Protein AF-A0A6L4AQK9-F1 (afdb_monomer)

Structure (mmCIF, N/CA/C/O backbone):
data_AF-A0A6L4AQK9-F1
#
_entry.id   AF-A0A6L4AQK9-F1
#
loop_
_atom_site.group_PDB
_atom_site.id
_atom_site.type_symbol
_atom_site.label_atom_id
_atom_site.label_alt_id
_atom_site.label_comp_id
_atom_site.label_asym_id
_atom_site.label_entity_id
_atom_site.label_seq_id
_atom_site.pdbx_PDB_ins_code
_atom_site.Cartn_x
_atom_site.Cartn_y
_atom_site.Cartn_z
_atom_site.occupancy
_atom_site.B_iso_or_equiv
_atom_site.auth_seq_id
_atom_site.auth_comp_id
_atom_site.auth_asym_id
_atom_site.auth_atom_id
_atom_site.pdbx_PDB_model_num
ATOM 1 N N . MET A 1 1 ? 4.213 -1.103 -8.763 1.00 97.88 1 MET A N 1
ATOM 2 C CA . MET A 1 1 ? 3.208 -0.469 -7.881 1.00 97.88 1 MET A CA 1
ATOM 3 C C . MET A 1 1 ? 3.765 -0.337 -6.471 1.00 97.88 1 MET A C 1
ATOM 5 O O . MET A 1 1 ? 4.163 -1.343 -5.891 1.00 97.88 1 MET A O 1
ATOM 9 N N . HIS A 1 2 ? 3.808 0.876 -5.917 1.00 97.38 2 HIS A N 1
ATOM 10 C CA . HIS A 1 2 ? 4.240 1.130 -4.540 1.00 97.38 2 HIS A CA 1
ATOM 11 C C . HIS A 1 2 ? 3.018 1.365 -3.647 1.00 97.38 2 HIS A C 1
ATOM 13 O O . HIS A 1 2 ? 2.357 2.391 -3.769 1.00 97.38 2 HIS A O 1
ATOM 19 N N . ILE A 1 3 ? 2.744 0.449 -2.719 1.00 97.31 3 ILE A N 1
ATOM 20 C CA . ILE A 1 3 ? 1.742 0.665 -1.670 1.00 97.31 3 ILE A CA 1
ATOM 21 C C . ILE A 1 3 ? 2.424 1.400 -0.501 1.00 97.31 3 ILE A C 1
ATOM 23 O O . ILE A 1 3 ? 3.506 0.994 -0.071 1.00 97.31 3 ILE A O 1
ATOM 27 N N . PRO A 1 4 ? 1.863 2.498 0.032 1.00 95.06 4 PRO A N 1
ATOM 28 C CA . PRO A 1 4 ? 2.449 3.184 1.176 1.00 95.06 4 PRO A CA 1
ATOM 29 C C . PRO A 1 4 ? 2.702 2.223 2.342 1.00 95.06 4 PRO A C 1
ATOM 31 O O . PRO A 1 4 ? 1.878 1.368 2.633 1.00 95.06 4 PRO A O 1
ATOM 34 N N . LYS A 1 5 ? 3.817 2.403 3.059 1.00 94.31 5 LYS A N 1
ATOM 35 C CA . LYS A 1 5 ? 4.171 1.658 4.292 1.00 94.31 5 LYS A CA 1
ATOM 36 C C . LYS A 1 5 ? 4.483 0.160 4.124 1.00 94.31 5 LYS A C 1
ATOM 38 O O . LYS A 1 5 ? 4.557 -0.551 5.129 1.00 94.31 5 LYS A O 1
ATOM 43 N N . THR A 1 6 ? 4.788 -0.291 2.908 1.00 94.00 6 THR A N 1
ATOM 44 C CA . THR A 1 6 ? 5.218 -1.673 2.605 1.00 94.00 6 THR A CA 1
ATOM 45 C C . THR A 1 6 ? 6.698 -1.763 2.195 1.00 94.00 6 THR A C 1
ATOM 47 O O . THR A 1 6 ? 7.087 -2.525 1.319 1.00 94.00 6 THR A O 1
ATOM 50 N N . ALA A 1 7 ? 7.553 -0.920 2.794 1.00 89.06 7 ALA A N 1
ATOM 51 C CA . ALA A 1 7 ? 8.982 -0.790 2.461 1.00 89.06 7 ALA A CA 1
ATOM 52 C C . ALA A 1 7 ? 9.299 -0.350 1.010 1.00 89.06 7 ALA A C 1
ATOM 54 O O . ALA A 1 7 ? 10.452 -0.412 0.577 1.00 89.06 7 ALA A O 1
ATOM 55 N N . GLY A 1 8 ? 8.318 0.172 0.266 1.00 88.38 8 GLY A N 1
ATOM 56 C CA . GLY A 1 8 ? 8.519 0.530 -1.138 1.00 88.38 8 GLY A CA 1
ATOM 57 C C . GLY A 1 8 ? 9.468 1.707 -1.391 1.00 88.38 8 GLY A C 1
ATOM 58 O O . GLY A 1 8 ? 10.111 1.724 -2.433 1.00 88.38 8 GLY A O 1
ATOM 59 N N . THR A 1 9 ? 9.679 2.632 -0.444 1.00 89.81 9 THR A N 1
ATOM 60 C CA . THR A 1 9 ? 10.775 3.621 -0.554 1.00 89.81 9 THR A CA 1
ATOM 61 C C . THR A 1 9 ? 12.131 2.924 -0.634 1.00 89.81 9 THR A C 1
ATOM 63 O O . THR A 1 9 ? 12.932 3.228 -1.513 1.00 89.81 9 THR A O 1
ATOM 66 N N . SER A 1 10 ? 12.374 1.954 0.249 1.00 91.06 10 SER A N 1
ATOM 67 C CA . SER A 1 10 ? 13.627 1.203 0.262 1.00 91.06 10 SER A CA 1
ATOM 68 C C . SER A 1 10 ? 13.780 0.353 -1.003 1.00 91.06 10 SER A C 1
ATOM 70 O O . SER A 1 10 ? 14.869 0.320 -1.575 1.00 91.06 10 SER A O 1
ATOM 72 N N . PHE A 1 11 ? 12.691 -0.253 -1.490 1.00 93.19 11 PHE A N 1
ATOM 73 C CA . PHE A 1 11 ? 12.700 -0.969 -2.767 1.00 93.19 11 PHE A CA 1
ATOM 74 C C . PHE A 1 11 ? 12.962 -0.052 -3.957 1.00 93.19 11 PHE A C 1
ATOM 76 O O . PHE A 1 11 ? 13.777 -0.390 -4.804 1.00 93.19 11 PHE A O 1
ATOM 83 N N . ASN A 1 12 ? 12.352 1.131 -4.008 1.00 93.62 12 ASN A N 1
ATOM 84 C CA . ASN A 1 12 ? 12.598 2.100 -5.072 1.00 93.62 12 ASN A CA 1
ATOM 85 C C . ASN A 1 12 ? 14.064 2.530 -5.103 1.00 93.62 12 ASN A C 1
ATOM 87 O O . ASN A 1 12 ? 14.668 2.520 -6.169 1.00 93.62 12 ASN A O 1
ATOM 91 N N . THR A 1 13 ? 14.658 2.863 -3.954 1.00 92.44 13 THR A N 1
ATOM 92 C CA . THR A 1 13 ? 16.087 3.200 -3.879 1.00 92.44 13 THR A CA 1
ATOM 93 C C . THR A 1 13 ? 16.964 2.046 -4.362 1.00 92.44 13 THR A C 1
ATOM 95 O O . THR A 1 13 ? 17.922 2.277 -5.096 1.00 92.44 13 THR A O 1
ATOM 98 N N . PHE A 1 14 ? 16.624 0.813 -3.981 1.00 92.38 14 PHE A N 1
ATOM 99 C CA . PHE A 1 14 ? 17.318 -0.388 -4.435 1.00 92.38 14 PHE A CA 1
ATOM 100 C C . PHE A 1 14 ? 17.175 -0.605 -5.946 1.00 92.38 14 PHE A C 1
ATOM 102 O O . PHE A 1 14 ? 18.173 -0.733 -6.637 1.00 92.38 14 PHE A O 1
ATOM 109 N N . ALA A 1 15 ? 15.960 -0.604 -6.487 1.00 93.38 15 ALA A N 1
ATOM 110 C CA . ALA A 1 15 ? 15.733 -0.825 -7.908 1.00 93.38 15 ALA A CA 1
ATOM 111 C C . ALA A 1 15 ? 16.415 0.260 -8.754 1.00 93.38 15 ALA A C 1
ATOM 113 O O . ALA A 1 15 ? 17.118 -0.060 -9.707 1.00 93.38 15 ALA A O 1
ATOM 114 N N . LEU A 1 16 ? 16.292 1.536 -8.372 1.00 92.62 16 LEU A N 1
ATOM 115 C CA . LEU A 1 16 ? 16.920 2.655 -9.080 1.00 92.62 16 LEU A CA 1
ATOM 116 C C . LEU A 1 16 ? 18.452 2.565 -9.129 1.00 92.62 16 LEU A C 1
ATOM 118 O O . LEU A 1 16 ? 19.036 3.088 -10.074 1.00 92.62 16 LEU A O 1
ATOM 122 N N . SER A 1 17 ? 19.106 1.912 -8.161 1.00 91.88 17 SER A N 1
ATOM 123 C CA . SER A 1 17 ? 20.561 1.718 -8.201 1.00 91.88 17 SER A CA 1
ATOM 124 C C . SER A 1 17 ? 21.004 0.614 -9.167 1.00 91.88 17 SER A C 1
ATOM 126 O O . SER A 1 17 ? 22.172 0.588 -9.549 1.00 91.88 17 SER A O 1
ATOM 128 N N . LEU A 1 18 ? 20.088 -0.268 -9.587 1.00 91.88 18 LEU A N 1
ATOM 129 C CA . LEU A 1 18 ? 20.363 -1.357 -10.529 1.00 91.88 18 LEU A CA 1
ATOM 130 C C . LEU A 1 18 ? 20.226 -0.933 -11.998 1.00 91.88 18 LEU A C 1
ATOM 132 O O . LEU A 1 18 ? 20.809 -1.569 -12.876 1.00 91.88 18 LEU A O 1
ATOM 136 N N . PHE A 1 19 ? 19.452 0.116 -12.286 1.00 90.12 19 PHE A N 1
ATOM 137 C CA . PHE A 1 19 ? 19.266 0.616 -13.650 1.00 90.12 19 PHE A CA 1
ATOM 138 C C . PHE A 1 19 ? 20.281 1.718 -13.990 1.00 90.12 19 PHE A C 1
ATOM 140 O O . PHE A 1 19 ? 20.697 2.473 -13.108 1.00 90.12 19 PHE A O 1
ATOM 147 N N . PRO A 1 20 ? 20.660 1.881 -15.275 1.00 90.06 20 PRO A N 1
ATOM 148 C CA . PRO A 1 20 ? 21.504 2.997 -15.687 1.00 90.06 20 PRO A CA 1
ATOM 149 C C . PRO A 1 20 ? 20.900 4.344 -15.271 1.00 90.06 20 PRO A C 1
ATOM 151 O O . PRO A 1 20 ? 19.677 4.519 -15.273 1.00 90.06 20 PRO A O 1
ATOM 154 N N . ARG A 1 21 ? 21.755 5.321 -14.944 1.00 89.75 21 ARG A N 1
ATOM 155 C CA . ARG A 1 21 ? 21.308 6.667 -14.545 1.00 89.75 21 ARG A CA 1
ATOM 156 C C . ARG A 1 21 ? 20.325 7.241 -15.572 1.00 89.75 21 ARG A C 1
ATOM 158 O O . ARG A 1 21 ? 20.552 7.148 -16.775 1.00 89.75 21 ARG A O 1
ATOM 165 N N . GLY A 1 22 ? 19.223 7.812 -15.086 1.00 92.06 22 GLY A N 1
ATOM 166 C CA . GLY A 1 22 ? 18.159 8.371 -15.928 1.00 92.06 22 GLY A CA 1
ATOM 167 C C . GLY A 1 22 ? 17.224 7.340 -16.572 1.00 92.06 22 GLY A C 1
ATOM 168 O O . GLY A 1 22 ? 16.309 7.730 -17.288 1.00 92.06 22 GLY A O 1
ATOM 169 N N . ARG A 1 23 ? 17.406 6.034 -16.325 1.00 95.00 23 ARG A N 1
ATOM 170 C CA . ARG A 1 23 ? 16.516 4.971 -16.834 1.00 95.00 23 ARG A CA 1
ATOM 171 C C . ARG A 1 23 ? 15.487 4.489 -15.814 1.00 95.00 23 ARG A C 1
ATOM 173 O O . ARG A 1 23 ? 14.705 3.603 -16.145 1.00 95.00 23 ARG A O 1
ATOM 180 N N . GLY A 1 24 ? 15.445 5.071 -14.621 1.00 96.06 24 GLY A N 1
ATOM 181 C CA . GLY A 1 24 ? 14.417 4.792 -13.625 1.00 96.06 24 GLY A CA 1
ATOM 182 C C . GLY A 1 24 ? 13.794 6.068 -13.068 1.00 96.06 24 GLY A C 1
ATOM 183 O O . GLY A 1 24 ? 14.470 7.091 -12.960 1.00 96.06 24 GLY A O 1
ATOM 184 N N . ILE A 1 25 ? 12.514 5.987 -12.713 1.00 97.12 25 ILE A N 1
ATOM 185 C CA . ILE A 1 25 ? 11.747 7.064 -12.085 1.00 97.12 25 ILE A CA 1
ATOM 186 C C . ILE A 1 25 ? 10.852 6.498 -10.975 1.00 97.12 25 ILE A C 1
ATOM 188 O O . ILE A 1 25 ? 10.326 5.388 -11.077 1.00 97.12 25 ILE A O 1
ATOM 192 N N . SER A 1 26 ? 10.694 7.256 -9.893 1.00 96.12 26 SER A N 1
ATOM 193 C CA . SER A 1 26 ? 9.782 6.950 -8.790 1.00 96.12 26 SER A CA 1
ATOM 194 C C . SER A 1 26 ? 8.908 8.162 -8.463 1.00 96.12 26 SER A C 1
ATOM 196 O O . SER A 1 26 ? 9.168 9.260 -8.951 1.00 96.12 26 SER A O 1
ATOM 198 N N . HIS A 1 27 ? 7.885 7.959 -7.630 1.00 93.38 27 HIS A N 1
ATOM 199 C CA . HIS A 1 27 ? 6.942 8.998 -7.205 1.00 93.38 27 HIS A CA 1
ATOM 200 C C . HIS A 1 27 ? 6.170 9.652 -8.357 1.00 93.38 27 HIS A C 1
ATOM 202 O O . HIS A 1 27 ? 5.883 10.849 -8.344 1.00 93.38 27 HIS A O 1
ATOM 208 N N . ILE A 1 28 ? 5.828 8.861 -9.379 1.00 96.31 28 ILE A N 1
ATOM 209 C CA . ILE A 1 28 ? 5.138 9.387 -10.561 1.00 96.31 28 ILE A CA 1
ATOM 210 C C . ILE A 1 28 ? 3.692 9.814 -10.283 1.00 96.31 28 ILE A C 1
ATOM 212 O O . ILE A 1 28 ? 3.104 10.505 -11.107 1.00 96.31 28 ILE A O 1
ATOM 216 N N . GLU A 1 29 ? 3.130 9.477 -9.117 1.00 94.50 29 GLU A N 1
ATOM 217 C CA . GLU A 1 29 ? 1.856 10.025 -8.634 1.00 94.50 29 GLU A CA 1
ATOM 218 C C . GLU A 1 29 ? 1.861 11.559 -8.515 1.00 94.50 29 GLU A C 1
ATOM 220 O O . GLU A 1 29 ? 0.798 12.170 -8.520 1.00 94.50 29 GLU A O 1
ATOM 225 N N . LEU A 1 30 ? 3.044 12.182 -8.445 1.00 91.50 30 LEU A N 1
ATOM 226 C CA . LEU A 1 30 ? 3.222 13.638 -8.414 1.00 91.50 30 LEU A CA 1
ATOM 227 C C . LEU A 1 30 ? 3.312 14.268 -9.815 1.00 91.50 30 LEU A C 1
ATOM 229 O O . LEU A 1 30 ? 3.443 15.483 -9.943 1.00 91.50 30 LEU A O 1
ATOM 233 N N . ILE A 1 31 ? 3.296 13.449 -10.868 1.00 94.31 31 ILE A N 1
ATOM 234 C CA . ILE A 1 31 ? 3.381 13.877 -12.265 1.00 94.31 31 ILE A CA 1
ATOM 235 C C . ILE A 1 31 ? 1.985 13.802 -12.884 1.00 94.31 31 ILE A C 1
ATOM 237 O O . ILE A 1 31 ? 1.233 12.864 -12.623 1.00 94.31 31 ILE A O 1
ATOM 241 N N . ASP A 1 32 ? 1.666 14.767 -13.747 1.00 94.75 32 ASP A N 1
ATOM 242 C CA . ASP A 1 32 ? 0.437 14.752 -14.540 1.00 94.75 32 ASP A CA 1
ATOM 243 C C . ASP A 1 32 ? 0.290 13.433 -15.322 1.00 94.75 32 ASP A C 1
ATOM 245 O O . ASP A 1 32 ? 1.197 13.019 -16.056 1.00 94.75 32 ASP A O 1
ATOM 249 N N . LYS A 1 33 ? -0.867 12.779 -15.168 1.00 95.44 33 LYS A N 1
ATOM 250 C CA . LYS A 1 33 ? -1.153 11.463 -15.759 1.00 95.44 33 LYS A CA 1
ATOM 251 C C . LYS A 1 33 ? -1.075 11.461 -17.285 1.00 95.44 33 LYS A C 1
ATOM 253 O O . LYS A 1 33 ? -0.670 10.453 -17.857 1.00 95.44 33 LYS A O 1
ATOM 258 N N . SER A 1 34 ? -1.353 12.587 -17.949 1.00 95.75 34 SER A N 1
ATOM 259 C CA . SER A 1 34 ? -1.225 12.717 -19.410 1.00 95.75 34 SER A CA 1
ATOM 260 C C . SER A 1 34 ? 0.189 12.417 -19.923 1.00 95.75 34 SER A C 1
ATOM 262 O O . SER A 1 34 ? 0.368 12.060 -21.087 1.00 95.75 34 SER A O 1
ATOM 264 N N . ARG A 1 35 ? 1.200 12.494 -19.046 1.00 96.62 35 ARG A N 1
ATOM 265 C CA . ARG A 1 35 ? 2.601 12.195 -19.361 1.00 96.62 35 ARG A CA 1
ATOM 266 C C . ARG A 1 35 ? 2.965 10.721 -19.185 1.00 96.62 35 ARG A C 1
ATOM 268 O O . ARG A 1 35 ? 4.024 10.307 -19.648 1.00 96.62 35 ARG A O 1
ATOM 275 N N . TYR A 1 36 ? 2.133 9.906 -18.538 1.00 96.81 36 TYR A N 1
ATOM 276 C CA . TYR A 1 36 ? 2.456 8.506 -18.227 1.00 96.81 36 TYR A CA 1
ATOM 277 C C . TYR A 1 36 ? 2.821 7.657 -19.460 1.00 96.81 36 TYR A C 1
ATOM 279 O O . TYR A 1 36 ? 3.825 6.940 -19.386 1.00 96.81 36 TYR A O 1
ATOM 287 N N . PRO A 1 37 ? 2.142 7.789 -20.621 1.00 95.06 37 PRO A N 1
ATOM 288 C CA . PRO A 1 37 ? 2.544 7.067 -21.829 1.00 95.06 37 PRO A CA 1
ATOM 289 C C . PRO A 1 37 ? 3.963 7.415 -22.312 1.00 95.06 37 PRO A C 1
ATOM 291 O O . PRO A 1 37 ? 4.679 6.560 -22.832 1.00 95.06 37 PRO A O 1
ATOM 294 N N . GLU A 1 38 ? 4.403 8.665 -22.133 1.00 96.12 38 GLU A N 1
ATOM 295 C CA . GLU A 1 38 ? 5.773 9.093 -22.447 1.00 96.12 38 GLU A CA 1
ATOM 296 C C . GLU A 1 38 ? 6.780 8.488 -21.460 1.00 96.12 38 GLU A C 1
ATOM 298 O O . GLU A 1 38 ? 7.846 8.007 -21.867 1.00 96.12 38 GLU A O 1
ATOM 303 N N . LEU A 1 39 ? 6.427 8.448 -20.169 1.00 96.44 39 LEU A N 1
ATOM 304 C CA . LEU A 1 39 ? 7.258 7.819 -19.142 1.00 96.44 39 LEU A CA 1
ATOM 305 C C . LEU A 1 39 ? 7.501 6.339 -19.471 1.00 96.44 39 LEU A C 1
ATOM 307 O O . LEU A 1 39 ? 8.645 5.895 -19.393 1.00 96.44 39 LEU A O 1
ATOM 311 N N . GLN A 1 40 ? 6.474 5.597 -19.906 1.00 94.88 40 GLN A N 1
ATOM 312 C CA . GLN A 1 40 ? 6.600 4.180 -20.276 1.00 94.88 40 GLN A CA 1
ATOM 313 C C . GLN A 1 40 ? 7.606 3.941 -21.409 1.00 94.88 40 GLN A C 1
ATOM 315 O O . GLN A 1 40 ? 8.368 2.978 -21.371 1.00 94.88 40 GLN A O 1
ATOM 320 N N . ARG A 1 41 ? 7.648 4.830 -22.407 1.00 94.50 41 ARG A N 1
ATOM 321 C CA . ARG A 1 41 ? 8.612 4.737 -23.519 1.00 94.50 41 ARG A CA 1
ATOM 322 C C . ARG A 1 41 ? 10.031 5.095 -23.080 1.00 94.50 41 ARG A C 1
ATOM 324 O O . ARG A 1 41 ? 11.010 4.575 -23.616 1.00 94.50 41 ARG A O 1
ATOM 331 N N . THR A 1 42 ? 10.141 5.992 -22.106 1.00 95.50 42 THR A N 1
ATOM 332 C CA . THR A 1 42 ? 11.414 6.578 -21.688 1.00 95.50 42 THR A CA 1
ATOM 333 C C . THR A 1 42 ? 12.122 5.730 -20.642 1.00 95.50 42 THR A C 1
ATOM 335 O O . THR A 1 42 ? 13.317 5.473 -20.774 1.00 95.50 42 THR A O 1
ATOM 338 N N . TYR A 1 43 ? 11.421 5.265 -19.613 1.00 97.19 43 TYR A N 1
ATOM 339 C CA . TYR A 1 43 ? 12.025 4.628 -18.445 1.00 97.19 43 TYR A CA 1
ATOM 340 C C . TYR A 1 43 ? 11.956 3.098 -18.520 1.00 97.19 43 TYR A C 1
ATOM 342 O O . TYR A 1 43 ? 11.051 2.515 -19.103 1.00 97.19 43 TYR A O 1
ATOM 350 N N . ARG A 1 44 ? 12.951 2.425 -17.932 1.00 95.56 44 ARG A N 1
ATOM 351 C CA . ARG A 1 44 ? 12.969 0.963 -17.729 1.00 95.56 44 ARG A CA 1
ATOM 352 C C . ARG A 1 44 ? 12.381 0.555 -16.382 1.00 95.56 44 ARG A C 1
ATOM 354 O O . ARG A 1 44 ? 11.961 -0.582 -16.232 1.00 95.56 44 ARG A O 1
ATOM 361 N N . TYR A 1 45 ? 12.367 1.476 -15.423 1.00 97.00 45 TYR A N 1
ATOM 362 C CA . TYR A 1 45 ? 11.760 1.290 -14.113 1.00 97.00 45 TYR A CA 1
ATOM 363 C C . TYR A 1 45 ? 10.864 2.476 -13.793 1.00 97.00 45 TYR A C 1
ATOM 365 O O . TYR A 1 45 ? 11.310 3.622 -13.854 1.00 97.00 45 TYR A O 1
ATOM 373 N N . ILE A 1 46 ? 9.613 2.192 -13.446 1.00 97.75 46 ILE A N 1
ATOM 374 C CA . ILE A 1 46 ? 8.610 3.195 -13.100 1.00 97.75 46 ILE A CA 1
ATOM 375 C C . ILE A 1 46 ? 7.948 2.758 -11.802 1.00 97.75 46 ILE A C 1
ATOM 377 O O . ILE A 1 46 ? 7.484 1.624 -11.677 1.00 97.75 46 ILE A O 1
ATOM 381 N N . SER A 1 47 ? 7.894 3.660 -10.829 1.00 97.62 47 SER A N 1
ATOM 382 C CA . SER A 1 47 ? 7.258 3.388 -9.547 1.00 97.62 47 SER A CA 1
ATOM 383 C C . SER A 1 47 ? 6.454 4.575 -9.048 1.00 97.62 47 SER A C 1
ATOM 385 O O . SER A 1 47 ? 6.838 5.731 -9.209 1.00 97.62 47 SER A O 1
ATOM 387 N N . GLY A 1 48 ? 5.339 4.274 -8.399 1.00 97.00 48 GLY A N 1
ATOM 388 C CA . GLY A 1 48 ? 4.476 5.264 -7.786 1.00 97.00 48 GLY A CA 1
ATOM 389 C C . GLY A 1 48 ? 3.309 4.625 -7.052 1.00 97.00 48 GLY A C 1
ATOM 390 O O . GLY A 1 48 ? 3.085 3.407 -7.143 1.00 97.00 48 GLY A O 1
ATOM 391 N N . HIS A 1 49 ? 2.580 5.463 -6.327 1.00 96.75 49 HIS A N 1
ATOM 392 C CA . HIS A 1 49 ? 1.350 5.128 -5.615 1.00 96.75 49 HIS A CA 1
ATOM 393 C C . HIS A 1 49 ? 0.168 5.028 -6.588 1.00 96.75 49 HIS A C 1
ATOM 395 O O . HIS A 1 49 ? -0.755 5.834 -6.560 1.00 96.75 49 HIS A O 1
ATOM 401 N N . LEU A 1 50 ? 0.226 4.042 -7.487 1.00 96.19 50 LEU A N 1
ATOM 402 C CA . LEU A 1 50 ? -0.744 3.858 -8.565 1.00 96.19 50 LEU A CA 1
ATOM 403 C C . LEU A 1 50 ? -1.551 2.570 -8.366 1.00 96.19 50 LEU A C 1
ATOM 405 O O . LEU A 1 50 ? -0.969 1.491 -8.495 1.00 96.19 50 LEU A O 1
ATOM 409 N N . PRO A 1 51 ? -2.861 2.658 -8.084 1.00 97.19 51 PRO A N 1
ATOM 410 C CA . PRO A 1 51 ? -3.755 1.506 -8.108 1.00 97.19 51 PRO A CA 1
ATOM 411 C C . PRO A 1 51 ? -3.819 0.852 -9.495 1.00 97.19 51 PRO A C 1
ATOM 413 O O . PRO A 1 51 ? -3.578 1.510 -10.511 1.00 97.19 51 PRO A O 1
ATOM 416 N N . VAL A 1 52 ? -4.209 -0.422 -9.552 1.00 98.31 52 VAL A N 1
ATOM 417 C CA . VAL A 1 52 ? -4.325 -1.198 -10.798 1.00 98.31 52 VAL A CA 1
ATOM 418 C C . VAL A 1 52 ? -5.225 -0.520 -11.828 1.00 98.31 52 VAL A C 1
ATOM 420 O O . VAL A 1 52 ? -4.866 -0.506 -13.001 1.00 98.31 52 VAL A O 1
ATOM 423 N N . GLY A 1 53 ? -6.329 0.107 -11.416 1.00 97.88 53 GLY A N 1
ATOM 424 C CA . GLY A 1 53 ? -7.176 0.885 -12.325 1.00 97.88 53 GLY A CA 1
ATOM 425 C C . GLY A 1 53 ? -6.412 1.958 -13.097 1.00 97.88 53 GLY A C 1
ATOM 426 O O . GLY A 1 53 ? -6.520 2.042 -14.317 1.00 97.88 53 GLY A O 1
ATOM 427 N N . VAL A 1 54 ? -5.551 2.708 -12.403 1.00 97.12 54 VAL A N 1
ATOM 428 C CA . VAL A 1 54 ? -4.697 3.732 -13.026 1.00 97.12 54 VAL A CA 1
ATOM 429 C C . VAL A 1 54 ? -3.639 3.087 -13.920 1.00 97.12 54 VAL A C 1
ATOM 431 O O . VAL A 1 54 ? -3.342 3.603 -14.994 1.00 97.12 54 VAL A O 1
ATOM 434 N N . LEU A 1 55 ? -3.073 1.949 -13.506 1.00 97.69 55 LEU A N 1
ATOM 435 C CA . LEU A 1 55 ? -2.106 1.220 -14.327 1.00 97.69 55 LEU A CA 1
ATOM 436 C C . LEU A 1 55 ? -2.732 0.751 -15.649 1.00 97.69 55 LEU A C 1
ATOM 438 O O . LEU A 1 55 ? -2.142 0.971 -16.700 1.00 97.69 55 LEU A O 1
ATOM 442 N N . LYS A 1 56 ? -3.935 0.168 -15.609 1.00 97.38 56 LYS A N 1
ATOM 443 C CA . LYS A 1 56 ? -4.671 -0.287 -16.801 1.00 97.38 56 LYS A CA 1
ATOM 444 C C . LYS A 1 56 ? -5.076 0.857 -17.727 1.00 97.38 56 LYS A C 1
ATOM 446 O O . LYS A 1 56 ? -5.099 0.674 -18.936 1.00 97.38 56 LYS A O 1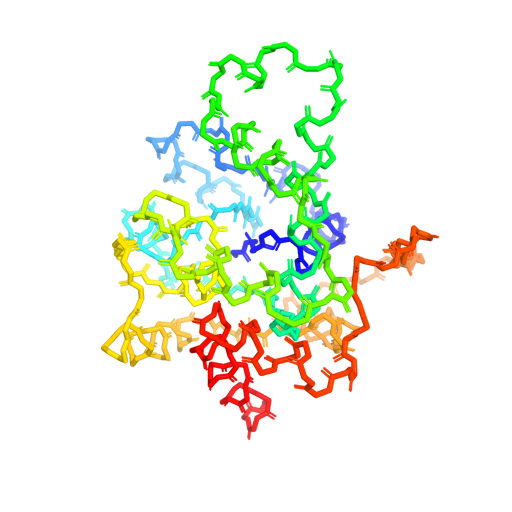
ATOM 451 N N . GLU A 1 57 ? -5.426 2.008 -17.161 1.00 97.19 57 GLU A N 1
ATOM 452 C CA . GLU A 1 57 ? -5.873 3.170 -17.930 1.00 97.19 57 GLU A CA 1
ATOM 453 C 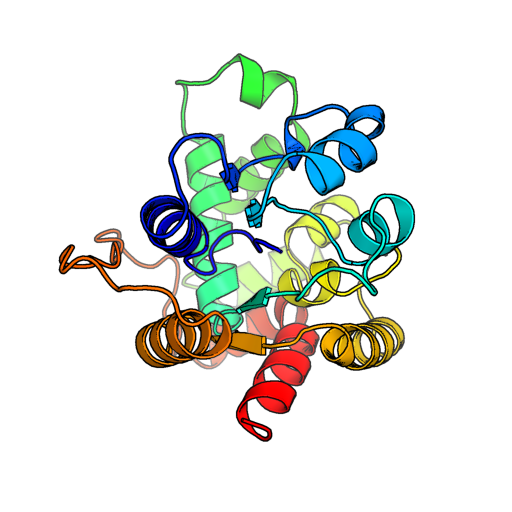C . GLU A 1 57 ? -4.718 3.841 -18.690 1.00 97.19 57 GLU A C 1
ATOM 455 O O . GLU A 1 57 ?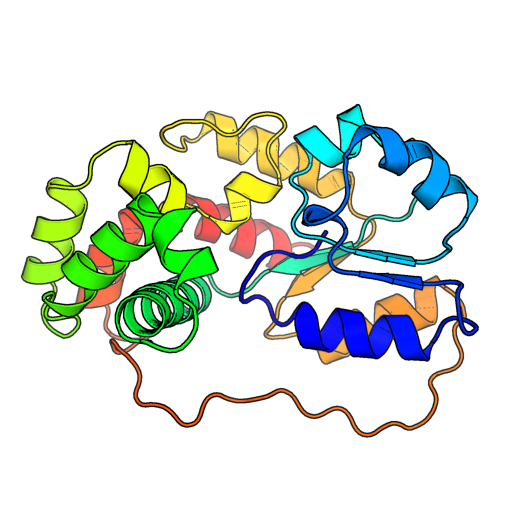 -4.888 4.251 -19.835 1.00 97.19 57 GLU A O 1
ATOM 460 N N . TRP A 1 58 ? -3.537 3.942 -18.070 1.00 97.31 58 TRP A N 1
ATOM 461 C CA . TRP A 1 58 ? -2.458 4.804 -18.569 1.00 97.31 58 TRP A CA 1
ATOM 462 C C . TRP A 1 58 ? -1.230 4.067 -19.112 1.00 97.31 58 TRP A C 1
ATOM 464 O O . TRP A 1 58 ? -0.361 4.713 -19.705 1.00 97.31 58 TRP A O 1
ATOM 474 N N . PHE A 1 59 ? -1.132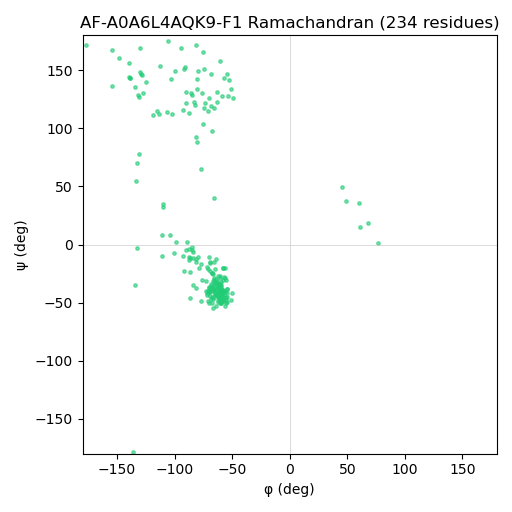 2.749 -18.920 1.00 97.00 59 PHE A N 1
ATOM 475 C CA . PHE A 1 59 ? 0.027 1.955 -19.330 1.00 97.00 59 PHE A CA 1
ATOM 476 C C . PHE A 1 59 ? -0.367 0.724 -20.152 1.00 97.00 59 PHE A C 1
ATOM 478 O O . PHE A 1 59 ? -1.378 0.072 -19.908 1.00 97.00 59 PHE A O 1
ATOM 485 N N . GLN A 1 60 ? 0.501 0.366 -21.096 1.00 96.44 60 GLN A N 1
ATOM 486 C CA . GLN A 1 60 ? 0.447 -0.887 -21.856 1.00 96.44 60 GLN A CA 1
ATOM 487 C C . GLN A 1 60 ? 1.039 -2.017 -21.006 1.00 96.44 60 GLN A C 1
ATOM 489 O O . GLN A 1 60 ? 2.254 -2.234 -21.014 1.00 96.44 60 GLN A O 1
ATOM 494 N N . LEU A 1 61 ? 0.206 -2.666 -20.188 1.00 95.56 61 LEU A N 1
ATOM 495 C CA . LEU A 1 61 ? 0.657 -3.630 -19.175 1.00 95.56 61 LEU A CA 1
ATOM 496 C C . LEU A 1 61 ? 1.268 -4.900 -19.774 1.00 95.56 61 LEU A C 1
ATOM 498 O O . LEU A 1 61 ? 2.127 -5.509 -19.152 1.00 95.56 61 LEU A O 1
ATOM 502 N N . GLU A 1 62 ? 0.905 -5.266 -20.998 1.00 94.81 62 GLU A N 1
ATOM 503 C CA . GLU A 1 62 ? 1.493 -6.391 -21.729 1.00 94.81 62 GLU A CA 1
ATOM 504 C C . GLU A 1 62 ? 2.976 -6.184 -22.082 1.00 94.81 62 GLU A C 1
ATOM 506 O O . GLU A 1 62 ? 3.676 -7.136 -22.418 1.00 94.81 62 GLU A O 1
ATOM 511 N N . GLN A 1 63 ? 3.469 -4.945 -21.981 1.00 94.56 63 GLN A N 1
ATOM 512 C CA . GLN A 1 63 ? 4.870 -4.579 -22.209 1.00 94.56 63 GLN A CA 1
ATOM 513 C C . GLN A 1 63 ? 5.634 -4.320 -20.903 1.00 94.56 63 GLN A C 1
ATOM 515 O O . GLN A 1 63 ? 6.761 -3.819 -20.940 1.00 94.56 63 GLN A O 1
ATOM 520 N N . ALA A 1 64 ? 5.031 -4.609 -19.748 1.00 95.00 64 ALA A N 1
ATOM 521 C CA . ALA A 1 64 ? 5.607 -4.320 -18.445 1.00 95.00 64 ALA A CA 1
ATOM 522 C C . ALA A 1 64 ? 5.483 -5.512 -17.492 1.00 95.00 64 ALA A C 1
ATOM 524 O O . ALA A 1 64 ? 4.420 -6.098 -17.324 1.00 95.00 64 ALA A O 1
ATOM 525 N N . ASP A 1 65 ? 6.567 -5.808 -16.779 1.00 97.19 65 ASP A N 1
ATOM 526 C CA . ASP A 1 65 ? 6.502 -6.692 -15.623 1.00 97.19 65 ASP A CA 1
ATOM 527 C C . ASP A 1 65 ? 6.037 -5.890 -14.397 1.00 97.19 65 ASP A C 1
ATOM 529 O O . ASP A 1 65 ? 6.689 -4.928 -13.975 1.00 97.19 65 ASP A O 1
ATOM 533 N N . LEU A 1 66 ? 4.905 -6.279 -13.805 1.00 98.06 66 LEU A N 1
ATOM 534 C CA . LEU A 1 66 ? 4.374 -5.618 -12.616 1.00 98.06 66 LEU A CA 1
ATOM 535 C C . LEU A 1 66 ? 4.893 -6.255 -11.326 1.00 98.06 66 LEU A C 1
ATOM 537 O O . LEU A 1 66 ? 4.798 -7.463 -11.112 1.00 98.06 66 LEU A O 1
ATOM 541 N N . TYR A 1 67 ? 5.373 -5.391 -10.434 1.00 98.19 67 TYR A N 1
ATOM 542 C CA . TYR A 1 67 ? 5.898 -5.751 -9.121 1.00 98.19 67 TYR A CA 1
ATOM 543 C C . TYR A 1 67 ? 5.241 -4.926 -8.021 1.00 98.19 67 TYR A C 1
ATOM 545 O O . TYR A 1 67 ? 4.950 -3.734 -8.206 1.00 98.19 67 TYR A O 1
ATOM 553 N N . THR A 1 68 ? 5.045 -5.534 -6.855 1.00 98.12 68 THR A N 1
ATOM 554 C CA . THR A 1 68 ? 4.648 -4.820 -5.640 1.00 98.12 68 THR A CA 1
ATOM 555 C C . THR A 1 68 ? 5.076 -5.568 -4.381 1.00 98.12 68 THR A C 1
ATOM 557 O O . THR A 1 68 ? 5.479 -6.728 -4.441 1.00 98.12 68 THR A O 1
ATOM 560 N N . ILE A 1 69 ? 4.999 -4.879 -3.246 1.00 97.50 69 ILE A N 1
ATOM 561 C CA . ILE A 1 69 ? 5.252 -5.432 -1.919 1.00 97.50 69 ILE A CA 1
ATOM 562 C C . ILE A 1 69 ? 4.043 -5.091 -1.054 1.00 97.50 69 ILE A C 1
ATOM 564 O O . ILE A 1 69 ? 3.635 -3.926 -1.003 1.00 97.50 69 ILE A O 1
ATOM 568 N N . ILE A 1 70 ? 3.508 -6.094 -0.368 1.00 97.69 70 ILE A N 1
ATOM 569 C CA . ILE A 1 70 ? 2.508 -5.946 0.691 1.00 97.69 70 ILE A CA 1
ATOM 570 C C . ILE A 1 70 ? 3.155 -6.174 2.064 1.00 97.69 70 ILE A C 1
ATOM 572 O O . ILE A 1 70 ? 4.344 -6.478 2.184 1.00 97.69 70 ILE A O 1
ATOM 576 N N . ARG A 1 71 ? 2.397 -5.979 3.132 1.00 96.62 71 ARG A N 1
ATOM 577 C CA . ARG A 1 71 ? 2.846 -6.156 4.514 1.00 96.62 71 ARG A CA 1
ATOM 578 C C . ARG A 1 71 ? 1.747 -6.824 5.325 1.00 96.62 71 ARG A C 1
ATOM 580 O O . ARG A 1 71 ? 0.579 -6.684 4.964 1.00 96.62 71 ARG A O 1
ATOM 587 N N . GLU A 1 72 ? 2.106 -7.495 6.420 1.00 97.12 72 GLU A N 1
ATOM 588 C CA . GLU A 1 72 ? 1.104 -8.021 7.351 1.00 97.12 72 GLU A CA 1
ATOM 589 C C . GLU A 1 72 ? 0.084 -6.908 7.704 1.00 97.12 72 GLU A C 1
ATOM 591 O O . GLU A 1 72 ? 0.501 -5.797 8.063 1.00 97.12 72 GLU A O 1
ATOM 596 N N . PRO A 1 73 ? -1.233 -7.140 7.528 1.00 98.06 73 PRO A N 1
ATOM 597 C CA . PRO A 1 73 ? -2.221 -6.059 7.520 1.00 98.06 73 PRO A CA 1
ATOM 598 C C . PRO A 1 73 ? -2.318 -5.234 8.806 1.00 98.06 73 PRO A C 1
ATOM 600 O O . PRO A 1 73 ? -2.481 -4.016 8.732 1.00 98.06 73 PRO A O 1
ATOM 603 N N . TYR A 1 74 ? -2.155 -5.836 9.986 1.00 97.69 74 TYR A N 1
ATOM 604 C CA . TYR A 1 74 ? -2.155 -5.073 11.237 1.00 97.69 74 TYR A CA 1
ATOM 605 C C . TYR A 1 74 ? -0.886 -4.229 11.382 1.00 97.69 74 TYR A C 1
ATOM 607 O O . TYR A 1 74 ? -0.952 -3.069 11.793 1.00 97.69 74 TYR A O 1
ATOM 615 N N . ALA A 1 75 ? 0.276 -4.766 11.007 1.00 96.00 75 ALA A N 1
ATOM 616 C CA . ALA A 1 75 ? 1.539 -4.038 10.995 1.00 96.00 75 ALA A CA 1
ATOM 617 C C . ALA A 1 75 ? 1.536 -2.898 9.961 1.00 96.00 75 ALA A C 1
ATOM 619 O O . ALA A 1 75 ? 2.157 -1.850 10.178 1.00 96.00 75 ALA A O 1
ATOM 620 N N . HIS A 1 76 ? 0.840 -3.090 8.840 1.00 97.12 76 HIS A N 1
ATOM 621 C CA . HIS A 1 76 ? 0.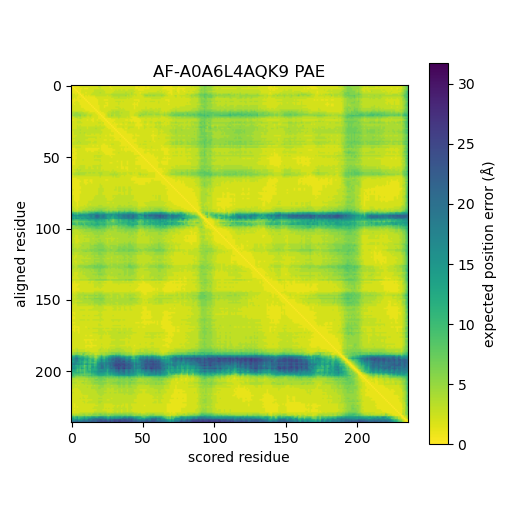599 -2.066 7.831 1.00 97.12 76 HIS A CA 1
ATOM 622 C C . HIS A 1 76 ? -0.301 -0.950 8.363 1.00 97.12 76 HIS A C 1
ATOM 624 O O . HIS A 1 76 ? 0.135 0.207 8.374 1.00 97.12 76 HIS A O 1
ATOM 630 N N . LEU A 1 77 ? -1.481 -1.300 8.888 1.00 97.50 77 LEU A N 1
ATOM 631 C CA . LEU A 1 77 ? -2.429 -0.364 9.494 1.00 97.50 77 LEU A CA 1
ATOM 632 C C . LEU A 1 77 ? -1.761 0.448 10.607 1.00 97.50 77 LEU A C 1
ATOM 634 O O . LEU A 1 77 ? -1.820 1.675 10.605 1.00 97.50 77 LEU A O 1
ATOM 638 N N . HIS A 1 78 ? -1.035 -0.213 11.509 1.00 96.12 78 HIS A N 1
ATOM 639 C CA . HIS A 1 78 ? -0.265 0.442 12.568 1.00 96.12 78 HIS A CA 1
ATOM 640 C C . HIS A 1 78 ? 0.701 1.493 12.017 1.00 96.12 78 HIS A C 1
ATOM 642 O O . HIS A 1 78 ? 0.717 2.641 12.465 1.00 96.12 78 HIS A O 1
ATOM 648 N N . SER A 1 79 ? 1.483 1.130 10.999 1.00 94.62 79 SER A N 1
ATOM 649 C CA . SER A 1 79 ? 2.431 2.050 10.374 1.00 94.62 79 SER A CA 1
ATOM 650 C C . SER A 1 79 ? 1.750 3.212 9.649 1.00 94.62 79 SER A C 1
ATOM 652 O O . SER A 1 79 ? 2.372 4.270 9.498 1.00 94.62 79 SER A O 1
ATOM 654 N N . HIS A 1 80 ? 0.531 3.015 9.154 1.00 96.06 80 HIS A N 1
ATOM 655 C CA . HIS A 1 80 ? -0.247 4.047 8.486 1.00 96.06 80 HIS A CA 1
ATOM 656 C C . HIS A 1 80 ? -0.864 5.028 9.483 1.00 96.06 80 HIS A C 1
ATOM 658 O O . HIS A 1 80 ? -0.642 6.230 9.353 1.00 96.06 80 HIS A O 1
ATOM 664 N N . LEU A 1 81 ? -1.512 4.526 10.536 1.00 96.00 81 LEU A N 1
ATOM 665 C CA . LEU A 1 81 ? -2.073 5.333 11.623 1.00 96.00 81 LEU A CA 1
ATOM 666 C C . LEU A 1 81 ? -1.013 6.238 12.257 1.00 96.00 81 LEU A C 1
ATOM 668 O O . LEU A 1 81 ? -1.221 7.437 12.418 1.00 96.00 81 LEU A O 1
ATOM 672 N N . LYS A 1 82 ? 0.181 5.694 12.524 1.00 94.25 82 LYS A N 1
ATOM 673 C CA . LYS A 1 82 ? 1.317 6.486 13.022 1.00 94.25 82 LYS A CA 1
ATOM 674 C C . LYS A 1 82 ? 1.701 7.626 12.093 1.00 94.25 82 LYS A C 1
ATOM 676 O O . LYS A 1 82 ? 2.087 8.697 12.551 1.00 94.25 82 LYS A O 1
ATOM 681 N N . TRP A 1 83 ? 1.653 7.378 10.789 1.00 93.00 83 TRP A N 1
ATOM 682 C CA . TRP A 1 83 ? 1.963 8.402 9.809 1.00 93.00 83 TRP A CA 1
ATOM 683 C C . TRP A 1 83 ? 0.889 9.487 9.775 1.00 93.00 83 TRP A C 1
ATOM 685 O O . TRP A 1 83 ? 1.272 10.648 9.815 1.00 93.00 83 TRP A O 1
ATOM 695 N N . LEU A 1 84 ? -0.401 9.134 9.798 1.00 93.88 84 LEU A N 1
ATOM 696 C CA . LEU A 1 84 ? -1.501 10.104 9.862 1.00 93.88 84 LEU A CA 1
ATOM 697 C C . LEU A 1 84 ? -1.373 11.024 11.085 1.00 93.88 84 LEU A C 1
ATOM 699 O O . LEU A 1 84 ? -1.310 12.242 10.930 1.00 93.88 84 LEU A O 1
ATOM 703 N N . ILE A 1 85 ? -1.222 10.444 12.282 1.00 93.81 85 ILE A N 1
ATOM 704 C CA . ILE A 1 85 ? -1.074 11.195 13.543 1.00 93.81 85 ILE A CA 1
ATOM 705 C C . ILE A 1 85 ? 0.121 12.153 13.473 1.00 93.81 85 ILE A C 1
ATOM 707 O O . ILE A 1 85 ? 0.031 13.325 13.845 1.00 93.81 85 ILE A O 1
ATOM 711 N N . ARG A 1 86 ? 1.263 11.675 12.966 1.00 90.75 86 ARG A N 1
ATOM 712 C CA . ARG A 1 86 ? 2.477 12.492 12.866 1.00 90.75 86 ARG A CA 1
ATOM 713 C C . ARG A 1 86 ? 2.346 13.599 11.828 1.00 90.75 86 ARG A C 1
ATOM 715 O O . ARG A 1 86 ? 2.816 14.704 12.073 1.00 90.75 86 ARG A O 1
ATOM 722 N N . THR A 1 87 ? 1.740 13.306 10.683 1.00 89.38 87 THR A N 1
ATOM 723 C CA . THR A 1 87 ? 1.510 14.287 9.620 1.00 89.38 87 THR A CA 1
ATOM 724 C C . THR A 1 87 ? 0.596 15.410 10.105 1.00 89.38 87 THR A C 1
ATOM 726 O O . THR A 1 87 ? 0.909 16.571 9.868 1.00 89.38 87 THR A O 1
ATOM 729 N N . ALA A 1 88 ? -0.453 15.094 10.866 1.00 89.88 88 ALA A N 1
ATOM 730 C CA . ALA A 1 88 ? -1.289 16.096 11.528 1.00 89.88 88 ALA A CA 1
ATOM 731 C C . ALA A 1 88 ? -0.523 16.932 12.574 1.00 89.88 88 ALA A C 1
ATOM 733 O O . ALA A 1 88 ? -0.716 18.144 12.687 1.00 89.88 88 ALA A O 1
ATOM 734 N N . SER A 1 89 ? 0.391 16.299 13.313 1.00 86.81 89 SER A N 1
ATOM 735 C CA . SER A 1 89 ? 1.158 16.958 14.381 1.00 86.81 89 SER A CA 1
ATOM 736 C C . SER A 1 89 ? 2.336 17.807 13.876 1.00 86.81 89 SER A C 1
ATOM 738 O O . SER A 1 89 ? 2.824 18.667 14.606 1.00 86.81 89 SER A O 1
ATOM 740 N N . SER A 1 90 ? 2.825 17.577 12.652 1.00 82.75 90 SER A N 1
ATOM 741 C CA . SER A 1 90 ? 3.949 18.330 12.082 1.00 82.75 90 SER A CA 1
ATOM 742 C C . SER A 1 90 ? 3.504 19.721 11.623 1.00 82.75 90 SER A C 1
ATOM 744 O O . SER A 1 90 ? 2.516 19.873 10.901 1.00 82.75 90 SER A O 1
ATOM 746 N N . GLN A 1 91 ? 4.242 20.751 12.040 1.00 71.19 91 GLN A N 1
ATOM 747 C CA . GLN A 1 91 ? 4.011 22.143 11.629 1.00 71.19 91 GLN A CA 1
ATOM 748 C C . GLN A 1 91 ? 4.786 22.525 10.357 1.00 71.19 91 GLN A C 1
ATOM 750 O O . GLN A 1 91 ? 4.602 23.623 9.839 1.00 71.19 91 GLN A O 1
ATOM 755 N N . ASP A 1 92 ? 5.629 21.627 9.842 1.00 67.31 92 ASP A N 1
ATOM 756 C CA . ASP A 1 92 ? 6.689 21.977 8.889 1.00 67.31 92 ASP A CA 1
ATOM 757 C C . ASP A 1 92 ? 6.212 22.104 7.431 1.00 67.31 92 ASP A C 1
ATOM 759 O O . ASP A 1 92 ? 6.949 2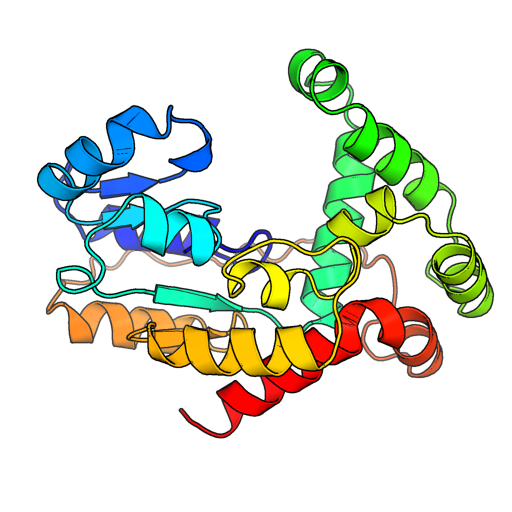2.621 6.595 1.00 67.31 92 ASP A O 1
ATOM 763 N N . ASP A 1 93 ? 4.991 21.662 7.107 1.00 70.12 93 ASP A N 1
ATOM 764 C CA . ASP A 1 93 ? 4.482 21.650 5.729 1.00 70.12 93 ASP A CA 1
ATOM 765 C C . ASP A 1 93 ? 3.078 22.266 5.618 1.00 70.12 93 ASP A C 1
ATOM 767 O O . ASP A 1 93 ? 2.050 21.587 5.522 1.00 70.12 93 ASP A O 1
ATOM 771 N N . THR A 1 94 ? 3.034 23.600 5.646 1.00 71.94 94 THR A N 1
ATOM 772 C CA . THR A 1 94 ? 1.803 24.388 5.482 1.00 71.94 94 THR A CA 1
ATOM 773 C C . THR A 1 94 ? 1.115 24.135 4.139 1.00 71.94 94 THR A C 1
ATOM 775 O O . THR A 1 94 ? -0.115 24.143 4.081 1.00 71.94 94 THR A O 1
ATOM 778 N N . TYR A 1 95 ? 1.875 23.850 3.075 1.00 72.31 95 TYR A N 1
ATOM 779 C CA . TYR A 1 95 ? 1.327 23.540 1.753 1.00 72.31 95 TYR A CA 1
ATOM 780 C C . TYR A 1 95 ? 0.597 22.194 1.752 1.00 72.31 95 TYR A C 1
ATOM 782 O O . TYR A 1 95 ? -0.538 22.110 1.277 1.00 72.31 95 TYR A O 1
ATOM 790 N N . PHE A 1 96 ? 1.195 21.145 2.321 1.00 78.25 96 PHE A N 1
ATOM 791 C CA . PHE A 1 96 ? 0.533 19.847 2.434 1.00 78.25 96 PHE A CA 1
ATOM 792 C C . PHE A 1 96 ? -0.743 19.938 3.274 1.00 78.25 96 PHE A C 1
ATOM 794 O O . PHE A 1 96 ? -1.780 19.424 2.848 1.00 78.25 96 PHE A O 1
ATOM 801 N N . ARG A 1 97 ? -0.685 20.624 4.427 1.00 78.88 97 ARG A N 1
ATOM 802 C CA . ARG A 1 97 ? -1.845 20.803 5.318 1.00 78.88 97 ARG A CA 1
ATOM 803 C C . ARG A 1 97 ? -3.008 21.492 4.607 1.00 78.88 97 ARG A C 1
ATOM 805 O O . ARG A 1 97 ? -4.139 21.040 4.737 1.00 78.88 97 ARG A O 1
ATOM 812 N N . HIS A 1 98 ? -2.735 22.540 3.829 1.00 77.31 98 HIS A N 1
ATOM 813 C CA . HIS A 1 98 ? -3.779 23.282 3.119 1.00 77.31 98 HIS A CA 1
ATOM 814 C C . HIS A 1 98 ? -4.431 22.464 1.994 1.00 77.31 98 HIS A C 1
ATOM 816 O O . HIS A 1 98 ? -5.633 22.566 1.774 1.00 77.31 98 HIS A O 1
ATOM 822 N N . ASN A 1 99 ? -3.654 21.626 1.303 1.00 81.56 99 ASN A N 1
ATOM 823 C CA . ASN A 1 99 ? -4.154 20.833 0.177 1.00 81.56 99 ASN A CA 1
ATOM 824 C C . ASN A 1 99 ? -4.765 19.481 0.585 1.00 81.56 99 ASN A C 1
ATOM 826 O O . ASN A 1 99 ? -5.384 18.826 -0.249 1.00 81.56 99 ASN A O 1
ATOM 830 N N . ASN A 1 100 ? -4.598 19.043 1.838 1.00 85.94 100 ASN A N 1
ATOM 831 C CA . ASN A 1 100 ? -5.067 17.734 2.308 1.00 85.94 100 ASN A CA 1
ATOM 832 C C . ASN A 1 100 ? -5.811 17.816 3.657 1.00 85.94 100 ASN A C 1
ATOM 834 O O . ASN A 1 100 ? -5.445 17.092 4.589 1.00 85.94 100 ASN A O 1
ATOM 838 N N . PRO A 1 101 ? -6.859 18.653 3.789 1.00 88.31 101 PRO A N 1
ATOM 839 C CA . PRO A 1 101 ? -7.546 18.872 5.065 1.00 88.31 101 PRO A CA 1
ATOM 840 C C . PRO A 1 101 ? -8.085 17.574 5.682 1.00 88.31 101 PRO A C 1
ATOM 842 O O . PRO A 1 101 ? -7.878 17.339 6.866 1.00 88.31 101 PRO A O 1
ATOM 845 N N . ALA A 1 102 ? -8.633 16.664 4.869 1.00 89.88 102 ALA A N 1
ATOM 846 C CA . ALA A 1 102 ? -9.149 15.377 5.343 1.00 89.88 102 ALA A CA 1
ATOM 847 C C . ALA A 1 102 ? -8.087 14.500 6.040 1.00 89.88 102 ALA A C 1
ATOM 849 O O . ALA A 1 102 ? -8.389 13.818 7.015 1.00 89.88 102 ALA A O 1
ATOM 850 N N . ILE A 1 103 ? -6.832 14.523 5.568 1.00 90.31 103 ILE A N 1
ATOM 851 C CA . ILE A 1 103 ? -5.729 13.770 6.194 1.00 90.31 103 ILE A CA 1
ATOM 852 C C . ILE A 1 103 ? -5.357 14.387 7.546 1.00 90.31 103 ILE A C 1
ATOM 854 O O . ILE A 1 103 ? -5.031 13.657 8.483 1.00 90.31 103 ILE A O 1
ATOM 858 N N . ILE A 1 104 ? -5.391 15.718 7.645 1.00 91.75 104 ILE A N 1
ATOM 859 C CA . ILE A 1 104 ? -5.073 16.437 8.881 1.00 91.75 104 ILE A CA 1
ATOM 860 C C . ILE A 1 104 ? -6.166 16.211 9.920 1.00 91.75 104 ILE A C 1
ATOM 862 O O . ILE A 1 104 ? -5.849 15.764 11.016 1.00 91.75 104 ILE A O 1
ATOM 866 N N . GLU A 1 105 ? -7.431 16.418 9.556 1.00 92.19 105 GLU A N 1
ATOM 867 C CA . GLU A 1 105 ? -8.585 16.198 10.436 1.00 92.19 105 GLU A CA 1
ATOM 868 C C . GLU A 1 105 ? -8.619 14.759 10.964 1.00 92.19 105 GLU A C 1
ATOM 870 O O . GLU A 1 105 ? -8.728 14.538 12.171 1.00 92.19 105 GLU A O 1
ATOM 875 N N . LEU A 1 106 ? -8.420 13.772 10.082 1.00 93.75 106 LEU A N 1
ATOM 876 C CA . LEU A 1 106 ? -8.337 12.372 10.488 1.00 93.75 106 LEU A CA 1
ATOM 877 C C . LEU A 1 106 ? -7.142 12.122 11.417 1.00 93.75 106 LEU A C 1
ATOM 879 O O . LEU A 1 106 ? -7.278 11.439 12.428 1.00 93.75 106 LEU A O 1
ATOM 883 N N . GLY A 1 107 ? -5.963 12.665 11.107 1.00 94.50 107 GLY A N 1
ATOM 884 C CA . GLY A 1 107 ? -4.778 12.509 11.951 1.00 94.50 107 GLY A CA 1
ATOM 885 C C . GLY A 1 107 ? -4.939 13.129 13.344 1.00 94.50 107 GLY A C 1
ATOM 886 O O . GLY A 1 107 ? -4.496 12.530 14.325 1.00 94.50 107 GLY A O 1
ATOM 887 N N . GLU A 1 108 ? -5.599 14.285 13.447 1.00 93.75 108 GLU A N 1
ATOM 888 C CA . GLU A 1 108 ? -5.929 14.947 14.715 1.00 93.75 108 GLU A CA 1
ATOM 889 C C . GLU A 1 108 ? -6.949 14.131 15.517 1.00 93.75 108 GLU A C 1
ATOM 891 O O . GLU A 1 108 ? -6.727 13.879 16.702 1.00 93.75 108 GLU A O 1
ATOM 896 N N . ALA A 1 109 ? -8.007 13.626 14.873 1.00 93.56 109 ALA A N 1
ATOM 897 C CA . ALA A 1 109 ? -8.979 12.738 15.510 1.00 93.56 109 ALA A CA 1
ATOM 898 C C . ALA A 1 109 ? -8.304 11.466 16.048 1.00 93.56 109 ALA A C 1
ATOM 900 O O . ALA A 1 109 ? -8.472 11.114 17.219 1.00 93.56 109 ALA A O 1
ATOM 901 N N . LEU A 1 110 ? -7.458 10.824 15.234 1.00 95.00 110 LEU A N 1
ATOM 902 C CA . LEU A 1 110 ? -6.693 9.637 15.621 1.00 95.00 110 LEU A CA 1
ATOM 903 C C . LEU A 1 110 ? -5.772 9.898 16.820 1.00 95.00 110 LEU A C 1
ATOM 905 O O . LEU A 1 110 ? -5.605 9.013 17.655 1.00 95.00 110 LEU A O 1
ATOM 909 N N . ALA A 1 111 ? -5.195 11.097 16.945 1.00 94.62 111 ALA A N 1
ATOM 910 C CA . ALA A 1 111 ? -4.307 11.444 18.056 1.00 94.62 111 ALA A CA 1
ATOM 911 C C . ALA A 1 111 ? -5.014 11.451 19.426 1.00 94.62 111 ALA A C 1
ATOM 913 O O . ALA A 1 111 ? -4.352 11.324 20.456 1.00 94.62 111 ALA A O 1
ATOM 914 N N . THR A 1 112 ? -6.345 11.575 19.445 1.00 94.88 112 THR A N 1
ATOM 915 C CA . THR A 1 112 ? -7.153 11.566 20.677 1.00 94.88 112 THR A CA 1
ATOM 916 C C . THR A 1 112 ? -7.554 10.161 21.140 1.00 94.88 112 THR A C 1
ATOM 918 O O . THR A 1 112 ? -8.029 9.989 22.263 1.00 94.88 112 THR A O 1
ATOM 921 N N . ILE A 1 113 ? -7.357 9.142 20.298 1.00 95.31 113 ILE A N 1
ATOM 922 C CA . ILE A 1 113 ? -7.804 7.772 20.560 1.00 95.31 113 ILE A CA 1
ATOM 923 C C . ILE A 1 113 ? -6.827 7.058 21.492 1.00 95.31 113 ILE A C 1
ATOM 925 O O . ILE A 1 113 ? -5.615 7.031 21.267 1.00 95.31 113 ILE A O 1
ATOM 929 N N . ASN A 1 114 ? -7.361 6.371 22.504 1.00 94.62 114 ASN A N 1
ATOM 930 C CA . ASN A 1 114 ? -6.561 5.457 23.306 1.00 94.62 114 ASN A CA 1
ATOM 931 C C . ASN A 1 114 ? -6.415 4.097 22.602 1.00 94.62 114 ASN A C 1
ATOM 933 O O . ASN A 1 114 ? -7.217 3.185 22.803 1.00 94.62 114 ASN A O 1
ATOM 937 N N . PHE A 1 115 ? -5.339 3.941 21.829 1.00 94.62 115 PHE A N 1
ATOM 938 C CA . PHE A 1 115 ? -5.022 2.703 21.106 1.00 94.62 115 PHE A CA 1
ATOM 939 C C . PHE A 1 115 ? -4.738 1.487 21.998 1.00 94.62 115 PHE A C 1
ATOM 941 O O . PHE A 1 115 ? -4.719 0.369 21.495 1.00 94.62 115 PHE A O 1
ATOM 948 N N . SER A 1 116 ? -4.547 1.669 23.309 1.00 93.25 116 SER A N 1
ATOM 949 C CA . SER A 1 116 ? -4.393 0.551 24.249 1.00 93.25 116 SER A CA 1
ATOM 950 C C . SER A 1 116 ? -5.723 -0.017 24.759 1.00 93.25 116 SER A C 1
ATOM 952 O O . SER A 1 116 ? -5.720 -1.007 25.483 1.00 93.25 116 SER A O 1
ATOM 954 N N . HIS A 1 117 ? -6.865 0.586 24.400 1.00 95.81 117 HIS A N 1
ATOM 955 C CA . HIS A 1 117 ? -8.174 0.184 24.908 1.00 95.81 117 HIS A CA 1
ATOM 956 C C . HIS A 1 117 ? -9.109 -0.277 23.770 1.00 95.81 117 HIS A C 1
ATOM 958 O O . HIS A 1 117 ? -9.618 0.570 23.034 1.00 95.81 117 HIS A O 1
ATOM 964 N N . PRO A 1 118 ? -9.460 -1.579 23.673 1.00 96.69 118 PRO A N 1
ATOM 965 C CA . PRO A 1 118 ? -10.283 -2.126 22.584 1.00 96.69 118 PRO A CA 1
ATOM 966 C C . PRO A 1 118 ? -11.591 -1.361 22.332 1.00 96.69 118 PRO A C 1
ATOM 968 O O . PRO A 1 118 ? -11.840 -0.925 21.215 1.00 96.69 118 PRO A O 1
ATOM 971 N N . LYS A 1 119 ? -12.365 -1.061 23.387 1.00 97.06 119 LYS A N 1
ATOM 972 C CA . LYS A 1 119 ? -13.608 -0.271 23.257 1.00 97.06 119 LYS A CA 1
ATOM 973 C C . LYS A 1 119 ? -13.415 1.122 22.645 1.00 97.06 119 LYS A C 1
ATOM 975 O O . LYS A 1 119 ? -14.320 1.632 21.998 1.00 97.06 119 LYS A O 1
ATOM 980 N N . SER A 1 120 ? -12.257 1.756 22.854 1.00 96.81 120 SER A N 1
ATOM 981 C CA . SER A 1 120 ? -11.963 3.055 22.236 1.00 96.81 120 SER A CA 1
ATOM 982 C C . SER A 1 120 ? -11.812 2.918 20.721 1.00 96.81 120 SER A C 1
ATOM 984 O O . SER A 1 120 ? -12.240 3.805 19.987 1.00 96.81 120 SER A O 1
ATOM 986 N N . LEU A 1 121 ? -11.220 1.813 20.260 1.00 96.69 121 LEU A N 1
ATOM 987 C CA . LEU A 1 121 ? -11.047 1.500 18.841 1.00 96.69 121 LEU A CA 1
ATOM 988 C C . LEU A 1 121 ? -12.375 1.114 18.190 1.00 96.69 121 LEU A C 1
ATOM 990 O O . LEU A 1 121 ? -12.684 1.601 17.108 1.00 96.69 121 LEU A O 1
ATOM 994 N N . GLU A 1 122 ? -13.180 0.298 18.871 1.00 97.19 122 GLU A N 1
ATOM 995 C CA . GLU A 1 122 ? -14.520 -0.089 18.413 1.00 97.19 122 GLU A CA 1
ATOM 996 C C . GLU A 1 122 ? -15.416 1.137 18.207 1.00 97.19 122 GLU A C 1
ATOM 998 O O . GLU A 1 122 ? -16.012 1.285 17.143 1.00 97.19 122 GLU A O 1
ATOM 1003 N N . SER A 1 123 ? -15.464 2.051 19.184 1.00 96.75 123 SER A N 1
ATOM 1004 C CA . SER A 1 123 ? -16.239 3.293 19.075 1.00 96.75 123 SER A CA 1
ATOM 1005 C C . SER A 1 123 ? -15.774 4.173 17.916 1.00 96.75 123 SER A C 1
ATOM 1007 O O . SER A 1 123 ? -16.605 4.724 17.198 1.00 96.75 123 SER A O 1
ATOM 1009 N N . PHE A 1 124 ? -14.459 4.288 17.706 1.00 95.50 124 PHE A N 1
ATOM 1010 C CA . PHE A 1 124 ? -13.910 5.030 16.571 1.00 95.50 124 PHE A CA 1
ATOM 1011 C C . PHE A 1 124 ? -14.327 4.410 15.233 1.00 95.50 124 PHE A C 1
ATOM 1013 O O . PHE A 1 124 ? -14.821 5.112 14.355 1.00 95.50 124 PHE A O 1
ATOM 1020 N N . ILE A 1 125 ? -14.186 3.091 15.087 1.00 95.62 125 ILE A N 1
ATOM 1021 C CA . ILE A 1 125 ? -14.540 2.383 13.852 1.00 95.62 125 ILE A CA 1
ATOM 1022 C C . ILE A 1 125 ? -16.043 2.474 13.575 1.00 95.62 125 ILE A C 1
ATOM 1024 O O . ILE A 1 125 ? -16.437 2.707 12.435 1.00 95.62 125 ILE A O 1
ATOM 1028 N N . ALA A 1 126 ? -16.881 2.337 14.604 1.00 95.38 126 ALA A N 1
ATOM 1029 C CA . ALA A 1 126 ? -18.331 2.457 14.474 1.00 95.38 126 ALA A CA 1
ATOM 1030 C C . ALA A 1 126 ? -18.783 3.878 14.088 1.00 95.38 126 ALA A C 1
ATOM 1032 O O . ALA A 1 126 ? -19.800 4.030 13.415 1.00 95.38 126 ALA A O 1
ATOM 1033 N N . GLY A 1 127 ? -18.036 4.907 14.501 1.00 94.44 127 GLY A N 1
ATOM 1034 C CA . GLY A 1 127 ? -18.301 6.307 14.162 1.00 94.44 127 GLY A CA 1
ATOM 1035 C C . GLY A 1 127 ? -17.744 6.760 12.809 1.00 94.44 127 GLY A C 1
ATOM 1036 O O . GLY A 1 127 ? -18.019 7.884 12.396 1.00 94.44 127 GLY A O 1
ATOM 1037 N N . MET A 1 128 ? -16.974 5.911 12.125 1.00 94.06 128 MET A N 1
ATOM 1038 C CA . MET A 1 128 ? -16.223 6.281 10.929 1.00 94.06 128 MET A CA 1
ATOM 1039 C C . MET A 1 128 ? -17.134 6.536 9.722 1.00 94.06 128 MET A C 1
ATOM 1041 O O . MET A 1 128 ? -17.891 5.655 9.301 1.00 94.06 128 MET A O 1
ATOM 1045 N N . ASN A 1 129 ? -17.002 7.698 9.087 1.00 93.12 129 ASN A N 1
ATOM 1046 C CA . ASN A 1 129 ? -17.700 8.033 7.845 1.00 93.12 129 ASN A CA 1
ATOM 1047 C C . ASN A 1 129 ? -16.994 7.450 6.600 1.00 93.12 129 ASN A C 1
ATOM 1049 O O . ASN A 1 129 ? -15.900 6.895 6.680 1.00 93.12 129 ASN A O 1
ATOM 1053 N N . ASP A 1 130 ? -17.627 7.546 5.428 1.00 92.62 130 ASP A N 1
ATOM 1054 C CA . ASP A 1 130 ? -17.103 6.955 4.183 1.00 92.62 130 ASP A CA 1
ATOM 1055 C C . ASP A 1 130 ? -15.774 7.554 3.705 1.00 92.62 130 ASP A C 1
ATOM 1057 O O . ASP A 1 130 ? -14.987 6.860 3.062 1.00 92.62 130 ASP A O 1
ATOM 1061 N N . LEU A 1 131 ? -15.519 8.830 3.998 1.00 89.56 131 LEU A N 1
ATOM 1062 C CA . LEU A 1 131 ? -14.262 9.477 3.637 1.00 89.56 131 LEU A CA 1
ATOM 1063 C C . LEU A 1 131 ? -13.120 8.934 4.498 1.00 89.56 131 LEU A C 1
ATOM 1065 O O . LEU A 1 131 ? -12.094 8.533 3.961 1.00 89.56 131 LEU A O 1
ATOM 1069 N N . GLU A 1 132 ? -13.315 8.872 5.814 1.00 92.38 132 GLU A N 1
ATOM 1070 C CA . GLU A 1 132 ? -12.338 8.319 6.762 1.00 92.38 132 GLU A CA 1
ATOM 1071 C C . GLU A 1 132 ? -12.051 6.846 6.467 1.00 92.38 132 GLU A C 1
ATOM 1073 O O . GLU A 1 132 ? -10.900 6.410 6.503 1.00 92.38 132 GLU A O 1
ATOM 1078 N N . ALA A 1 133 ? -13.091 6.101 6.090 1.00 92.31 133 ALA A N 1
ATOM 1079 C CA . ALA A 1 133 ? -12.971 4.725 5.638 1.00 92.31 133 ALA A CA 1
ATOM 1080 C C . ALA A 1 133 ? -11.999 4.584 4.488 1.00 92.31 133 ALA A C 1
ATOM 1082 O O . ALA A 1 133 ? -11.074 3.791 4.582 1.00 92.31 133 ALA A O 1
ATOM 1083 N N . ALA A 1 134 ? -12.159 5.404 3.447 1.00 91.62 134 ALA A N 1
ATOM 1084 C CA . ALA A 1 134 ? -11.331 5.333 2.254 1.00 91.62 134 ALA A CA 1
ATOM 1085 C C . ALA A 1 134 ? -9.825 5.472 2.554 1.00 91.62 134 ALA A C 1
ATOM 1087 O O . ALA A 1 134 ? -9.006 5.029 1.746 1.00 91.62 134 ALA A O 1
ATOM 1088 N N . PHE A 1 135 ? -9.463 6.042 3.710 1.00 92.94 135 PHE A N 1
ATOM 1089 C CA . PHE A 1 135 ? -8.091 6.141 4.204 1.00 92.94 135 PHE A CA 1
ATOM 1090 C C . PHE A 1 135 ? -7.642 4.996 5.118 1.00 92.94 135 PHE A C 1
ATOM 1092 O O . PHE A 1 135 ? -6.462 4.959 5.438 1.00 92.94 135 PHE A O 1
ATOM 1099 N N . LEU A 1 136 ? -8.520 4.099 5.575 1.00 95.56 136 LEU A N 1
ATOM 1100 C CA . LEU A 1 136 ? -8.220 3.127 6.634 1.00 95.56 136 LEU A CA 1
ATOM 1101 C C . LEU A 1 136 ? -8.674 1.689 6.344 1.00 95.56 136 LEU A C 1
ATOM 1103 O O . LEU A 1 136 ? -7.982 0.765 6.771 1.00 95.56 136 LEU A O 1
ATOM 1107 N N . ASP A 1 137 ? -9.801 1.463 5.661 1.00 95.25 137 ASP A N 1
ATOM 1108 C CA . ASP A 1 137 ? -10.331 0.110 5.448 1.00 95.25 137 ASP A CA 1
ATOM 1109 C C . ASP A 1 137 ? -9.657 -0.593 4.258 1.00 95.25 137 ASP A C 1
ATOM 1111 O O . ASP A 1 137 ? -9.685 -0.124 3.120 1.00 95.25 137 ASP A 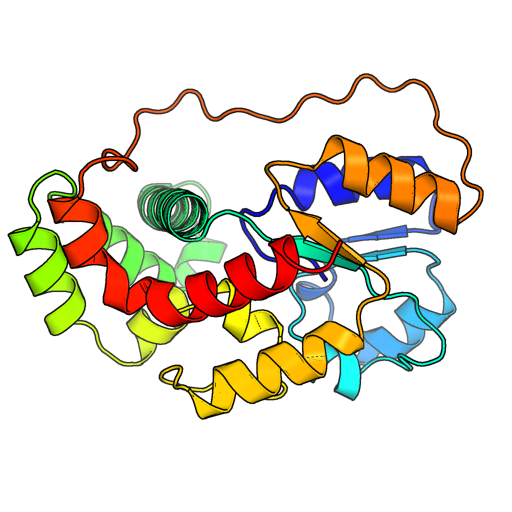O 1
ATOM 1115 N N . ASN A 1 138 ? -9.065 -1.756 4.532 1.00 98.12 138 ASN A N 1
ATOM 1116 C CA . ASN A 1 138 ? -8.474 -2.695 3.577 1.00 98.12 138 ASN A CA 1
ATOM 1117 C C . ASN A 1 138 ? -7.599 -1.991 2.528 1.00 98.12 138 ASN A C 1
ATOM 1119 O O . ASN A 1 138 ? -7.766 -2.130 1.311 1.00 98.12 138 ASN A O 1
ATOM 1123 N N . MET A 1 139 ? -6.699 -1.141 3.024 1.00 97.12 139 MET A N 1
ATOM 1124 C CA . MET A 1 139 ? -5.953 -0.207 2.193 1.00 97.12 139 MET A CA 1
ATOM 1125 C C . MET A 1 139 ? -5.078 -0.898 1.152 1.00 97.12 139 MET A C 1
ATOM 1127 O O . MET A 1 139 ? -4.877 -0.340 0.076 1.00 97.12 139 MET A O 1
ATOM 1131 N N . GLN A 1 140 ? -4.516 -2.071 1.455 1.00 98.12 140 GLN A N 1
ATOM 1132 C CA . GLN A 1 140 ? -3.643 -2.759 0.504 1.00 98.12 140 GLN A CA 1
ATOM 1133 C C . GLN A 1 140 ? -4.457 -3.327 -0.659 1.00 98.12 140 GLN A C 1
ATOM 1135 O O . GLN A 1 140 ? -4.072 -3.153 -1.814 1.00 98.12 140 GLN A O 1
ATOM 1140 N N . LEU A 1 141 ? -5.618 -3.915 -0.373 1.00 98.31 141 LEU A N 1
ATOM 1141 C CA . LEU A 1 141 ? -6.577 -4.421 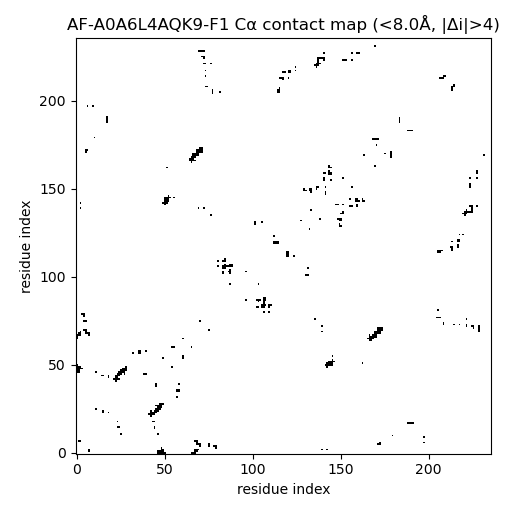-1.348 1.00 98.31 141 LEU A CA 1
ATOM 1142 C C . LEU A 1 141 ? -7.027 -3.326 -2.311 1.00 98.31 141 LEU A C 1
ATOM 1144 O O . LEU A 1 141 ? -7.066 -3.570 -3.515 1.00 98.31 141 LEU A O 1
ATOM 1148 N N . ARG A 1 142 ? -7.284 -2.104 -1.821 1.00 97.94 142 ARG A N 1
ATOM 1149 C CA . ARG A 1 142 ? -7.701 -0.956 -2.654 1.00 97.94 142 ARG A CA 1
ATOM 1150 C C . ARG A 1 142 ? -6.732 -0.656 -3.804 1.00 97.94 142 ARG A C 1
ATOM 1152 O O . ARG A 1 142 ? -7.170 -0.217 -4.865 1.00 97.94 142 ARG A O 1
ATOM 1159 N N . TYR A 1 143 ? -5.436 -0.931 -3.643 1.00 98.25 143 TYR A N 1
ATOM 1160 C CA . TYR A 1 143 ? -4.450 -0.756 -4.718 1.00 98.25 143 TYR A CA 1
ATOM 1161 C C . TYR A 1 143 ? -4.588 -1.787 -5.841 1.00 98.25 143 TYR A C 1
ATOM 1163 O O . TYR A 1 143 ? -4.155 -1.524 -6.959 1.00 98.25 143 TYR A O 1
ATOM 1171 N N . PHE A 1 144 ? -5.212 -2.932 -5.583 1.00 98.56 144 PHE A N 1
ATOM 1172 C CA . PHE A 1 144 ? -5.466 -3.958 -6.590 1.00 98.56 144 PHE A CA 1
ATOM 1173 C C . PHE A 1 144 ? -6.801 -3.769 -7.320 1.00 98.56 144 PHE A C 1
ATOM 1175 O O . PHE A 1 144 ? -7.127 -4.584 -8.177 1.00 98.56 144 PHE A O 1
ATOM 1182 N N . LEU A 1 145 ? -7.574 -2.718 -7.031 1.00 98.31 145 LEU A N 1
ATOM 1183 C CA . LEU A 1 145 ? -8.876 -2.491 -7.662 1.00 98.31 145 LEU A CA 1
ATOM 1184 C C . LEU A 1 145 ? -8.784 -1.634 -8.927 1.00 98.31 145 LEU A C 1
ATOM 1186 O O . LEU A 1 145 ? -7.900 -0.788 -9.081 1.00 98.31 145 LEU A O 1
ATOM 1190 N N . ASP A 1 146 ? -9.747 -1.849 -9.825 1.00 97.19 146 ASP A N 1
ATOM 1191 C CA . ASP A 1 146 ? -9.919 -1.038 -11.036 1.00 97.19 146 ASP A CA 1
ATOM 1192 C C . ASP A 1 146 ? -10.553 0.325 -10.718 1.00 97.19 146 ASP A C 1
ATOM 1194 O O . ASP A 1 146 ? -10.273 1.324 -11.374 1.00 97.19 146 ASP A O 1
ATOM 1198 N N . GLN A 1 147 ? -11.390 0.373 -9.684 1.00 95.81 147 GLN A N 1
ATOM 1199 C CA . GLN A 1 147 ? -12.013 1.582 -9.157 1.00 95.81 147 GLN A CA 1
ATOM 1200 C C . GLN A 1 147 ? -11.989 1.515 -7.633 1.00 95.81 147 GLN A C 1
ATOM 1202 O O . GLN A 1 147 ? -12.134 0.438 -7.060 1.00 95.81 147 GLN A O 1
ATOM 1207 N N . ILE A 1 148 ? -11.790 2.656 -6.975 1.00 92.06 148 ILE A N 1
ATOM 1208 C CA . ILE A 1 148 ? -11.724 2.716 -5.513 1.00 92.06 148 ILE A CA 1
ATOM 1209 C C . ILE A 1 148 ? -13.152 2.893 -4.974 1.00 92.06 148 ILE A C 1
ATOM 1211 O O . ILE A 1 148 ? -13.746 3.951 -5.201 1.00 92.06 148 ILE A O 1
ATOM 1215 N N . PRO A 1 149 ? -13.720 1.901 -4.265 1.00 94.50 149 PRO A N 1
ATOM 1216 C CA . PRO A 1 149 ? -15.053 2.022 -3.693 1.00 94.50 149 PRO A CA 1
ATOM 1217 C C . PRO A 1 149 ? -15.024 2.920 -2.451 1.00 94.50 149 PRO A C 1
ATOM 1219 O O . PRO A 1 149 ? -13.969 3.184 -1.875 1.00 94.50 149 PRO A O 1
ATOM 1222 N N . ARG A 1 150 ? -16.192 3.368 -1.980 1.00 92.12 150 ARG A N 1
ATOM 1223 C CA . ARG A 1 150 ? -16.278 4.075 -0.687 1.00 92.12 150 ARG A CA 1
ATOM 1224 C C . ARG A 1 150 ? -15.949 3.144 0.476 1.00 92.12 150 ARG A C 1
ATOM 1226 O O . ARG A 1 150 ? -15.112 3.474 1.306 1.00 92.12 150 ARG A O 1
ATOM 1233 N N . ARG A 1 151 ? -16.539 1.948 0.470 1.00 94.94 151 ARG A N 1
ATOM 1234 C CA . ARG A 1 151 ? -16.266 0.853 1.407 1.00 94.94 151 ARG A CA 1
ATOM 1235 C C . ARG A 1 151 ? -15.903 -0.389 0.626 1.00 94.94 151 ARG A C 1
ATOM 1237 O O . ARG A 1 151 ? -16.530 -0.665 -0.393 1.00 94.94 151 ARG A O 1
ATOM 1244 N N . THR A 1 152 ? -14.920 -1.120 1.116 1.00 96.50 152 THR A N 1
ATOM 1245 C CA . THR A 1 152 ? -14.527 -2.395 0.519 1.00 96.50 152 THR A CA 1
ATOM 1246 C C . THR A 1 152 ? -15.456 -3.528 0.960 1.00 96.50 152 THR A C 1
ATOM 1248 O O . THR A 1 152 ? -15.902 -3.584 2.107 1.00 96.50 152 THR A O 1
ATOM 1251 N N . GLY A 1 153 ? -15.754 -4.444 0.042 1.00 96.69 153 GLY A N 1
ATOM 1252 C CA . GLY A 1 153 ? -16.549 -5.646 0.278 1.00 96.69 153 GLY A CA 1
ATOM 1253 C C . GLY A 1 153 ? -15.950 -6.893 -0.377 1.00 96.69 153 GLY A C 1
ATOM 1254 O O . GLY A 1 153 ? -14.904 -6.857 -1.019 1.00 96.69 153 GLY A O 1
ATOM 1255 N N . HIS A 1 154 ? -16.630 -8.033 -0.235 1.00 97.12 154 HIS A N 1
ATOM 1256 C CA . HIS A 1 154 ? -16.131 -9.314 -0.755 1.00 97.12 154 HIS A CA 1
ATOM 1257 C C . HIS A 1 154 ? -15.993 -9.341 -2.288 1.00 97.12 154 HIS A C 1
ATOM 1259 O O . HIS A 1 154 ? -15.045 -9.930 -2.796 1.00 97.12 154 HIS A O 1
ATOM 1265 N N . ALA A 1 155 ? -16.866 -8.639 -3.021 1.00 97.44 155 ALA A N 1
ATOM 1266 C CA . ALA A 1 155 ? -16.724 -8.498 -4.472 1.00 97.44 155 ALA A CA 1
ATOM 1267 C C . ALA A 1 155 ? -15.411 -7.786 -4.862 1.00 97.44 155 ALA A C 1
ATOM 1269 O O . ALA A 1 155 ? -14.778 -8.146 -5.856 1.00 97.44 155 ALA A O 1
ATOM 1270 N N . ASP A 1 156 ? -14.962 -6.822 -4.050 1.00 98.19 156 ASP A N 1
ATOM 1271 C CA . ASP A 1 156 ? -13.681 -6.144 -4.254 1.00 98.19 156 ASP A CA 1
ATOM 1272 C C . ASP A 1 156 ? -12.505 -7.084 -3.969 1.00 98.19 156 ASP A C 1
ATOM 1274 O O . ASP A 1 156 ? -11.509 -7.052 -4.686 1.00 98.19 156 ASP A O 1
ATOM 1278 N N . LEU A 1 157 ? -12.613 -7.966 -2.968 1.00 98.00 157 LEU A N 1
ATOM 1279 C CA . LEU A 1 157 ? -11.593 -8.985 -2.699 1.00 98.00 157 LEU A CA 1
ATOM 1280 C C . LEU A 1 157 ? -11.410 -9.935 -3.884 1.00 98.00 157 LEU A C 1
ATOM 1282 O O . LEU A 1 157 ? -10.274 -10.221 -4.266 1.00 98.00 157 LEU A O 1
ATOM 1286 N N . ASP A 1 158 ? -12.503 -10.408 -4.476 1.00 97.50 158 ASP A N 1
ATOM 1287 C CA . ASP A 1 158 ? -12.435 -11.281 -5.649 1.00 97.50 158 ASP A CA 1
ATOM 1288 C C . ASP A 1 158 ? -11.777 -10.560 -6.827 1.00 97.50 158 ASP A C 1
ATOM 1290 O O . ASP A 1 158 ? -10.891 -11.115 -7.487 1.00 97.50 158 ASP A O 1
ATOM 1294 N N . LYS A 1 159 ? -12.124 -9.283 -7.032 1.00 98.31 159 LYS A N 1
ATOM 1295 C CA . LYS A 1 159 ? -11.501 -8.464 -8.071 1.00 98.31 159 LYS A CA 1
ATOM 1296 C C . LYS A 1 159 ? -10.018 -8.212 -7.813 1.00 98.31 159 LYS A C 1
ATOM 1298 O O . LYS A 1 159 ? -9.206 -8.307 -8.733 1.00 98.31 159 LYS A O 1
ATOM 1303 N N . ALA A 1 160 ? -9.647 -7.923 -6.570 1.00 98.38 160 ALA A N 1
ATOM 1304 C CA . ALA A 1 160 ? -8.261 -7.742 -6.167 1.00 98.38 160 ALA A CA 1
ATOM 1305 C C . ALA A 1 160 ? -7.443 -9.015 -6.417 1.00 98.38 160 ALA A C 1
ATOM 1307 O O . ALA A 1 160 ? -6.380 -8.937 -7.026 1.00 98.38 160 ALA A O 1
ATOM 1308 N N . LYS A 1 161 ? -7.964 -10.192 -6.041 1.00 97.62 161 LYS A N 1
ATOM 1309 C CA . LYS A 1 161 ? -7.326 -11.494 -6.304 1.00 97.62 161 LYS A CA 1
ATOM 1310 C C . LYS A 1 161 ? -7.150 -11.769 -7.796 1.00 97.62 161 LYS A C 1
ATOM 1312 O O . LYS A 1 161 ? -6.113 -12.294 -8.198 1.00 97.62 161 LYS A O 1
ATOM 1317 N N . GLU A 1 162 ? -8.135 -11.419 -8.622 1.00 97.50 162 GLU A N 1
ATOM 1318 C CA . GLU A 1 162 ? -8.005 -11.497 -10.080 1.00 97.50 162 GLU A CA 1
ATOM 1319 C C . GLU A 1 162 ? -6.860 -10.599 -10.567 1.00 97.50 162 GLU A C 1
ATOM 1321 O O . GLU A 1 162 ? -5.957 -11.063 -11.263 1.00 97.50 162 GLU A O 1
ATOM 1326 N N . ASN A 1 163 ? -6.852 -9.336 -10.143 1.00 98.19 163 ASN A N 1
ATOM 1327 C CA . ASN A 1 163 ? -5.847 -8.355 -10.539 1.00 98.19 163 ASN A CA 1
ATOM 1328 C C . ASN A 1 163 ? -4.444 -8.659 -9.986 1.00 98.19 163 ASN A C 1
ATOM 1330 O O . ASN A 1 163 ? -3.458 -8.275 -10.614 1.00 98.19 163 ASN A O 1
ATOM 1334 N N . CYS A 1 164 ? -4.311 -9.401 -8.881 1.00 97.75 164 CYS A N 1
ATOM 1335 C CA . CYS A 1 164 ? -3.018 -9.909 -8.418 1.00 97.75 164 CYS A CA 1
ATOM 1336 C C . CYS A 1 164 ? -2.318 -10.771 -9.479 1.00 97.75 164 CYS A C 1
ATOM 1338 O O . CYS A 1 164 ? -1.093 -10.776 -9.532 1.00 97.75 164 CYS A O 1
ATOM 1340 N N . ARG A 1 165 ? -3.063 -11.436 -10.373 1.00 96.19 165 ARG A N 1
ATOM 1341 C CA . ARG A 1 165 ? -2.492 -12.253 -11.461 1.00 96.19 165 ARG A CA 1
ATOM 1342 C C . ARG A 1 165 ? -1.787 -11.431 -12.541 1.00 96.19 165 ARG A C 1
ATOM 1344 O O . ARG A 1 165 ? -1.045 -11.996 -13.334 1.00 96.19 165 ARG A O 1
ATOM 1351 N N . LEU A 1 166 ? -2.006 -10.115 -12.577 1.00 97.38 166 LEU A N 1
ATOM 1352 C CA . LEU A 1 166 ? -1.274 -9.204 -13.463 1.00 97.38 166 LEU A CA 1
ATOM 1353 C C . LEU A 1 166 ? 0.178 -9.010 -13.010 1.00 97.38 166 LEU A C 1
ATOM 1355 O O . LEU A 1 166 ? 1.011 -8.539 -13.782 1.00 97.38 166 LEU A O 1
ATOM 1359 N N . PHE A 1 167 ? 0.479 -9.314 -11.746 1.00 97.88 167 PHE A N 1
ATOM 1360 C CA . PHE A 1 167 ? 1.799 -9.115 -11.177 1.00 97.88 167 PHE A CA 1
ATOM 1361 C C . PHE A 1 167 ? 2.689 -10.303 -11.488 1.00 97.88 167 PHE A C 1
ATOM 1363 O O . PHE A 1 167 ? 2.367 -11.444 -11.170 1.00 97.88 167 PHE A O 1
ATOM 1370 N N . ARG A 1 168 ? 3.869 -10.006 -12.034 1.00 97.19 168 ARG A N 1
ATOM 1371 C CA . ARG A 1 168 ? 4.941 -10.990 -12.158 1.00 97.19 168 ARG A CA 1
ATOM 1372 C C . ARG A 1 168 ? 5.383 -11.490 -10.789 1.00 97.19 168 ARG A C 1
ATOM 1374 O O . ARG A 1 168 ? 5.730 -12.657 -10.647 1.00 97.19 168 ARG A O 1
ATOM 1381 N N . GLN A 1 169 ? 5.396 -10.601 -9.797 1.00 96.69 169 GLN A N 1
ATOM 1382 C CA . GLN A 1 169 ? 5.673 -10.969 -8.419 1.00 96.69 169 GLN A CA 1
ATOM 1383 C C . GLN A 1 169 ? 5.031 -9.989 -7.435 1.00 96.69 169 GLN A C 1
ATOM 1385 O O . GLN A 1 169 ? 5.142 -8.766 -7.577 1.00 96.69 169 GLN A O 1
ATOM 1390 N N . ILE A 1 170 ? 4.432 -10.544 -6.383 1.00 97.62 170 ILE A N 1
ATOM 1391 C CA . ILE A 1 170 ? 3.988 -9.813 -5.197 1.00 97.62 170 ILE A CA 1
ATOM 1392 C C . ILE A 1 170 ? 4.817 -10.327 -4.021 1.00 97.62 170 ILE A C 1
ATOM 1394 O O . ILE A 1 170 ? 4.753 -11.503 -3.682 1.00 97.62 170 ILE A O 1
ATOM 1398 N N . GLY A 1 171 ? 5.646 -9.464 -3.438 1.00 95.81 171 GLY A N 1
ATOM 1399 C CA . GLY A 1 171 ? 6.435 -9.791 -2.252 1.00 95.81 171 GLY A CA 1
ATOM 1400 C C . GLY A 1 171 ? 5.745 -9.375 -0.959 1.00 95.81 171 GLY A C 1
ATOM 1401 O O . GLY A 1 171 ? 4.796 -8.592 -0.969 1.00 95.81 171 GLY A O 1
ATOM 1402 N N . THR A 1 172 ? 6.287 -9.825 0.168 1.00 95.94 172 THR A N 1
ATOM 1403 C CA . THR A 1 172 ? 5.916 -9.330 1.499 1.00 95.94 172 THR A CA 1
ATOM 1404 C C . THR A 1 172 ? 7.087 -8.578 2.128 1.00 95.94 172 THR A C 1
ATOM 1406 O O . THR A 1 172 ? 8.255 -8.813 1.803 1.00 95.94 172 THR A O 1
ATOM 1409 N N . THR A 1 173 ? 6.795 -7.646 3.032 1.00 93.69 173 THR A N 1
ATOM 1410 C CA . THR A 1 173 ? 7.825 -6.889 3.764 1.00 93.69 173 THR A CA 1
ATOM 1411 C C . THR A 1 173 ? 8.676 -7.823 4.633 1.00 93.69 173 THR A C 1
ATOM 1413 O O . THR A 1 173 ? 9.869 -7.600 4.834 1.00 93.69 173 THR A O 1
ATOM 1416 N N . GLU A 1 174 ? 8.064 -8.898 5.113 1.00 91.69 174 GLU A N 1
ATOM 1417 C CA . GLU A 1 174 ? 8.628 -9.953 5.942 1.00 91.69 174 GLU A CA 1
ATOM 1418 C C . GLU A 1 174 ? 9.645 -10.798 5.156 1.00 91.69 174 GLU A C 1
ATOM 1420 O O . GLU A 1 174 ? 10.668 -11.197 5.710 1.00 91.69 174 GLU A O 1
ATOM 1425 N N . ARG A 1 175 ? 9.420 -10.990 3.848 1.00 92.56 175 ARG A N 1
ATOM 1426 C CA . ARG A 1 175 ? 10.290 -11.743 2.923 1.00 92.56 175 ARG A CA 1
ATOM 1427 C C . ARG A 1 175 ? 10.994 -10.832 1.913 1.00 92.56 175 ARG A C 1
ATOM 1429 O O . ARG A 1 175 ? 11.290 -11.222 0.784 1.00 92.56 175 ARG A O 1
ATOM 1436 N N . TYR A 1 176 ? 11.305 -9.603 2.325 1.00 92.31 176 TYR A N 1
ATOM 1437 C CA . TYR A 1 176 ? 11.873 -8.573 1.450 1.00 92.31 176 TYR A CA 1
ATOM 1438 C C . TYR A 1 176 ? 13.158 -9.013 0.724 1.00 92.31 176 TYR A C 1
ATOM 1440 O O . TYR A 1 176 ? 13.330 -8.724 -0.458 1.00 92.31 176 TYR A O 1
ATOM 1448 N N . ALA A 1 177 ? 14.064 -9.715 1.413 1.00 91.31 177 ALA A N 1
ATOM 1449 C CA . ALA A 1 177 ? 15.325 -10.171 0.822 1.00 91.31 177 ALA A CA 1
ATOM 1450 C C . ALA A 1 177 ? 15.117 -11.207 -0.298 1.00 91.31 177 ALA A C 1
ATOM 1452 O O . ALA A 1 177 ? 15.829 -11.195 -1.299 1.00 91.31 177 ALA A O 1
ATOM 1453 N N . GLU A 1 178 ? 14.120 -12.082 -0.153 1.00 92.75 178 GLU A N 1
ATOM 1454 C CA . GLU A 1 178 ? 13.757 -13.062 -1.181 1.00 92.75 178 GLU A CA 1
ATOM 1455 C C . GLU A 1 178 ? 13.120 -12.375 -2.392 1.00 92.75 178 GLU A C 1
ATOM 1457 O O . GLU A 1 178 ? 13.440 -12.697 -3.541 1.00 92.75 178 GLU A O 1
ATOM 1462 N N . PHE A 1 179 ? 12.268 -11.376 -2.139 1.00 94.12 179 PHE A N 1
ATOM 1463 C CA . PHE A 1 179 ? 11.669 -10.553 -3.183 1.00 94.12 179 PHE A CA 1
ATOM 1464 C C . PHE A 1 179 ? 12.735 -9.830 -4.015 1.00 94.12 179 PHE A C 1
ATOM 1466 O O . PHE A 1 179 ? 12.738 -9.940 -5.241 1.00 94.12 179 PHE A O 1
ATOM 1473 N N . THR A 1 180 ? 13.694 -9.146 -3.380 1.00 93.38 180 THR A N 1
ATOM 1474 C CA . THR A 1 180 ? 14.752 -8.432 -4.113 1.00 93.38 180 THR A CA 1
ATOM 1475 C C . THR A 1 180 ? 15.684 -9.372 -4.871 1.00 93.38 180 THR A C 1
ATOM 1477 O O . THR A 1 180 ? 16.041 -9.068 -6.009 1.00 93.38 180 THR A O 1
ATOM 1480 N N . ALA A 1 181 ? 16.039 -10.524 -4.297 1.00 92.50 181 ALA A N 1
ATOM 1481 C CA . ALA A 1 181 ? 16.841 -11.533 -4.987 1.00 92.50 181 ALA A CA 1
ATOM 1482 C C . ALA A 1 181 ? 16.126 -12.066 -6.242 1.00 92.50 181 ALA A C 1
ATOM 1484 O O . ALA A 1 181 ? 16.731 -12.180 -7.311 1.00 92.50 181 ALA A O 1
ATOM 1485 N N . THR A 1 182 ? 14.821 -12.333 -6.138 1.00 94.06 182 THR A N 1
ATOM 1486 C CA . THR A 1 182 ? 13.997 -12.797 -7.265 1.00 94.06 182 THR A CA 1
ATOM 1487 C C . THR A 1 182 ? 13.848 -11.723 -8.340 1.00 94.06 182 THR A C 1
ATOM 1489 O O . THR A 1 182 ? 13.956 -12.036 -9.528 1.00 94.06 182 THR A O 1
ATOM 1492 N N . PHE A 1 183 ? 13.675 -10.459 -7.946 1.00 95.06 183 PHE A N 1
ATOM 1493 C CA . PHE A 1 183 ? 13.636 -9.316 -8.859 1.00 95.06 183 PHE A CA 1
ATOM 1494 C C . PHE A 1 183 ? 14.942 -9.178 -9.657 1.00 95.06 183 PHE A C 1
ATOM 1496 O O . PHE A 1 183 ? 14.915 -9.128 -10.886 1.00 95.06 183 PHE A O 1
ATOM 1503 N N . VAL A 1 184 ? 16.095 -9.198 -8.976 1.00 93.94 184 VAL A N 1
ATOM 1504 C CA . VAL A 1 184 ? 17.423 -9.128 -9.617 1.00 93.94 184 VAL A CA 1
ATOM 1505 C C . VAL A 1 184 ? 17.610 -10.270 -10.611 1.00 93.94 184 VAL A C 1
ATOM 1507 O O . VAL A 1 184 ? 17.985 -10.035 -11.761 1.00 93.94 184 VAL A O 1
ATOM 1510 N N . LYS A 1 185 ? 17.298 -11.501 -10.187 1.00 93.56 185 LYS A N 1
ATOM 1511 C CA . LYS A 1 185 ? 17.415 -12.698 -11.026 1.00 93.56 185 LYS A CA 1
ATOM 1512 C C . LYS A 1 185 ? 16.503 -12.626 -12.254 1.00 93.56 185 LYS A C 1
ATOM 1514 O O . LYS A 1 185 ? 16.946 -12.946 -13.352 1.00 93.56 185 LYS A O 1
ATOM 1519 N N . SER A 1 186 ? 15.257 -12.181 -12.080 1.00 93.88 186 SER A N 1
ATOM 1520 C CA . SER A 1 186 ? 14.245 -12.099 -13.146 1.00 93.88 186 SER A CA 1
ATOM 1521 C C . SER A 1 186 ? 14.625 -11.153 -14.282 1.00 93.88 186 SER A C 1
ATOM 1523 O O . SER A 1 186 ? 14.190 -11.360 -15.413 1.00 93.88 186 SER A O 1
ATOM 1525 N N . HIS A 1 187 ? 15.443 -10.144 -13.985 1.00 91.25 187 HIS A N 1
ATOM 1526 C CA . HIS A 1 187 ? 15.884 -9.133 -14.943 1.00 91.25 187 HIS A CA 1
ATOM 1527 C C . HIS A 1 187 ? 17.372 -9.235 -15.306 1.00 91.25 187 HIS A C 1
ATOM 1529 O O . HIS A 1 187 ? 17.888 -8.339 -15.970 1.00 91.25 187 HIS A O 1
ATOM 1535 N N . ALA A 1 188 ? 18.064 -10.299 -14.871 1.00 91.06 188 ALA A N 1
ATOM 1536 C CA . ALA A 1 188 ? 19.506 -10.483 -15.063 1.00 91.06 188 ALA A CA 1
ATOM 1537 C C . ALA A 1 188 ? 20.336 -9.241 -14.662 1.00 91.06 188 ALA A C 1
ATOM 1539 O O . ALA A 1 188 ? 21.309 -8.878 -15.325 1.00 91.06 188 ALA A O 1
ATOM 1540 N N . LEU A 1 189 ? 19.926 -8.564 -13.584 1.00 88.50 189 LEU A N 1
ATOM 1541 C CA . LEU A 1 189 ? 20.588 -7.357 -13.092 1.00 88.50 189 LEU A CA 1
ATOM 1542 C C . LEU A 1 189 ? 21.838 -7.727 -12.287 1.00 88.50 189 LEU A C 1
ATOM 1544 O O . LEU A 1 189 ? 21.892 -8.764 -11.625 1.00 88.50 189 LEU A O 1
ATOM 1548 N N . ILE A 1 190 ? 22.845 -6.855 -12.306 1.00 83.88 190 ILE A N 1
ATOM 1549 C CA . ILE A 1 190 ? 24.054 -7.026 -11.497 1.00 83.88 190 ILE A CA 1
ATOM 1550 C C . ILE A 1 190 ? 23.849 -6.290 -10.178 1.00 83.88 190 ILE A C 1
ATOM 1552 O O . ILE A 1 190 ? 23.727 -5.066 -10.147 1.00 83.88 190 ILE A O 1
ATOM 1556 N N . GLN A 1 191 ? 23.827 -7.032 -9.074 1.00 73.88 191 GLN A N 1
ATOM 1557 C CA . GLN A 1 191 ? 23.715 -6.438 -7.750 1.00 73.88 191 GLN A CA 1
ATOM 1558 C C . GLN A 1 191 ? 25.055 -5.806 -7.354 1.00 73.88 191 GLN A C 1
ATOM 1560 O O . GLN A 1 191 ? 25.999 -6.494 -6.973 1.00 73.88 191 GLN A O 1
ATOM 1565 N N . SER A 1 192 ? 25.148 -4.478 -7.417 1.00 63.00 192 SER A N 1
ATOM 1566 C CA . SER A 1 192 ? 26.223 -3.758 -6.731 1.00 63.00 192 SER A CA 1
ATOM 1567 C C . SER A 1 192 ? 26.068 -3.989 -5.225 1.00 63.00 192 SER A C 1
ATOM 1569 O O . SER A 1 192 ? 24.957 -3.834 -4.717 1.00 63.00 192 SER A O 1
ATOM 1571 N N . GLY A 1 193 ? 27.145 -4.358 -4.524 1.00 59.69 193 GLY A N 1
ATOM 1572 C CA . GLY A 1 193 ? 27.177 -4.748 -3.103 1.00 59.69 193 GLY A CA 1
ATOM 1573 C C . GLY A 1 193 ? 26.828 -3.650 -2.087 1.00 59.69 193 GLY A C 1
ATOM 1574 O O . GLY A 1 193 ? 27.476 -3.544 -1.050 1.00 59.69 193 GLY A O 1
ATOM 1575 N N . ILE A 1 194 ? 25.829 -2.815 -2.375 1.00 58.69 194 ILE A N 1
ATOM 1576 C CA . ILE A 1 194 ? 25.305 -1.790 -1.480 1.00 58.69 194 ILE A CA 1
ATOM 1577 C C . ILE A 1 194 ? 24.654 -2.506 -0.287 1.00 58.69 194 ILE A C 1
ATOM 1579 O O . ILE A 1 194 ? 23.671 -3.231 -0.475 1.00 58.69 194 ILE A O 1
ATOM 1583 N N . PRO A 1 195 ? 25.162 -2.312 0.943 1.00 55.69 195 PRO A N 1
ATOM 1584 C CA . PRO A 1 195 ? 24.540 -2.870 2.131 1.00 55.69 195 PRO A CA 1
ATOM 1585 C C . PRO A 1 195 ? 23.151 -2.260 2.297 1.00 55.69 195 PRO A C 1
ATOM 1587 O O . PRO A 1 195 ? 22.993 -1.041 2.395 1.00 55.69 195 PRO A O 1
ATOM 1590 N N . PHE A 1 196 ? 22.133 -3.110 2.339 1.00 60.06 196 PHE A N 1
ATOM 1591 C CA . PHE A 1 196 ? 20.757 -2.668 2.478 1.00 60.06 196 PHE A CA 1
ATOM 1592 C C . PHE A 1 196 ? 20.368 -2.586 3.959 1.00 60.06 196 PHE A C 1
ATOM 1594 O O . PHE A 1 196 ? 20.429 -3.579 4.683 1.00 60.06 196 PHE A O 1
ATOM 1601 N N . ARG A 1 197 ? 19.951 -1.401 4.424 1.00 56.72 197 ARG A N 1
ATOM 1602 C CA . ARG A 1 197 ? 19.360 -1.214 5.758 1.00 56.72 197 ARG A CA 1
ATOM 1603 C C . ARG A 1 197 ? 17.858 -0.982 5.630 1.00 56.72 197 ARG A C 1
ATOM 1605 O O . ARG A 1 197 ? 17.428 0.062 5.149 1.00 56.72 197 ARG A O 1
ATOM 1612 N N . LEU A 1 198 ? 17.064 -1.925 6.133 1.00 57.97 198 LEU A N 1
ATOM 1613 C CA . LEU A 1 198 ? 15.661 -1.671 6.457 1.00 57.97 198 LEU A CA 1
ATOM 1614 C C . LEU A 1 198 ? 15.604 -0.714 7.650 1.00 57.97 198 LEU A C 1
ATOM 1616 O O . LEU A 1 198 ? 16.088 -1.034 8.738 1.00 57.97 198 LEU A O 1
ATOM 1620 N N . ASN A 1 199 ? 14.996 0.455 7.457 1.00 57.12 199 ASN A N 1
ATOM 1621 C CA . ASN A 1 199 ? 14.700 1.368 8.554 1.00 57.12 199 ASN A CA 1
ATOM 1622 C C . ASN A 1 199 ? 13.644 0.730 9.464 1.00 57.12 199 ASN A C 1
ATOM 1624 O O . ASN A 1 199 ? 12.446 0.803 9.199 1.00 57.12 199 ASN A O 1
ATOM 1628 N N . ARG A 1 200 ? 14.088 0.105 10.557 1.00 59.00 200 ARG A N 1
ATOM 1629 C CA . ARG A 1 200 ? 13.205 -0.232 11.675 1.00 59.00 200 ARG A CA 1
ATOM 1630 C C . ARG A 1 200 ? 12.910 1.057 12.438 1.00 59.00 200 ARG A C 1
ATOM 1632 O O . ARG A 1 200 ? 13.832 1.690 12.952 1.00 59.00 200 ARG A O 1
ATOM 1639 N N . SER A 1 201 ? 11.640 1.463 12.481 1.00 62.69 201 SER A N 1
ATOM 1640 C CA . SER A 1 201 ? 11.224 2.596 13.314 1.00 62.69 201 SER A CA 1
ATOM 1641 C C . SER A 1 201 ? 11.576 2.298 14.774 1.00 62.69 201 SER A C 1
ATOM 1643 O O . SER A 1 201 ? 11.241 1.232 15.283 1.00 62.69 201 SER A O 1
ATOM 1645 N N . ARG A 1 202 ? 12.282 3.227 15.430 1.00 64.38 202 ARG A N 1
ATOM 1646 C CA . ARG A 1 202 ? 12.633 3.150 16.862 1.00 64.38 202 ARG A CA 1
ATOM 1647 C C . ARG A 1 202 ? 11.527 3.683 17.777 1.00 64.38 202 ARG A C 1
ATOM 1649 O O . ARG A 1 202 ? 11.686 3.710 18.991 1.00 64.38 202 ARG A O 1
ATOM 1656 N N . GLU A 1 203 ? 10.438 4.170 17.199 1.00 74.31 203 GLU A N 1
ATOM 1657 C CA . GLU A 1 203 ? 9.339 4.771 17.943 1.00 74.31 203 GLU A CA 1
ATOM 1658 C C . GLU A 1 203 ? 8.496 3.705 18.652 1.00 74.31 203 GLU A C 1
ATOM 1660 O O . GLU A 1 203 ? 8.316 2.595 18.144 1.00 74.31 203 GLU A O 1
ATOM 1665 N N . LYS A 1 204 ? 7.887 4.089 19.780 1.00 82.69 204 LYS A N 1
ATOM 1666 C CA . LYS A 1 204 ? 6.935 3.233 20.490 1.00 82.69 204 LYS A CA 1
ATOM 1667 C C . LYS A 1 204 ? 5.774 2.815 19.566 1.00 82.69 204 LYS A C 1
ATOM 1669 O O . LYS A 1 204 ? 5.352 3.605 18.705 1.00 82.69 204 LYS A O 1
ATOM 1674 N N . PRO A 1 205 ? 5.281 1.574 19.691 1.00 88.69 205 PRO A N 1
ATOM 1675 C CA . PRO A 1 205 ? 4.086 1.148 18.979 1.00 88.69 205 PRO A CA 1
ATOM 1676 C C . PRO A 1 205 ? 2.843 1.877 19.523 1.00 88.69 205 PRO A C 1
ATOM 1678 O O . PRO A 1 205 ? 2.791 2.174 20.712 1.00 88.69 205 PRO A O 1
ATOM 1681 N N . LEU A 1 206 ? 1.854 2.162 18.661 1.00 92.38 206 LEU A N 1
ATOM 1682 C CA . LEU A 1 206 ? 0.544 2.686 19.086 1.00 92.38 206 LEU A CA 1
ATOM 1683 C C . LEU A 1 206 ? -0.232 1.663 19.921 1.00 92.38 206 LEU A C 1
ATOM 1685 O O . LEU A 1 206 ? -0.876 2.021 20.898 1.00 92.38 206 LEU A O 1
ATOM 1689 N N . PHE A 1 207 ? -0.148 0.396 19.529 1.00 93.12 207 PHE A N 1
ATOM 1690 C CA . PHE A 1 207 ? -0.789 -0.735 20.184 1.00 93.12 207 PHE A CA 1
ATOM 1691 C C . PHE A 1 207 ? 0.069 -1.992 20.031 1.00 93.12 207 PHE A C 1
ATOM 1693 O O . PHE A 1 207 ? 0.936 -2.048 19.150 1.00 93.12 207 PHE A O 1
ATOM 1700 N N . ASP A 1 208 ? -0.168 -2.987 20.885 1.00 93.44 208 ASP A N 1
ATOM 1701 C CA . ASP A 1 208 ? 0.452 -4.304 20.757 1.00 93.44 208 ASP A CA 1
ATOM 1702 C C . ASP A 1 208 ? -0.193 -5.072 19.595 1.00 93.44 208 ASP A C 1
ATOM 1704 O O . ASP A 1 208 ? -1.401 -5.295 19.566 1.00 93.44 208 ASP A O 1
ATOM 1708 N N . LEU A 1 209 ? 0.627 -5.473 18.620 1.00 92.62 209 LEU A N 1
ATOM 1709 C CA . LEU A 1 209 ? 0.187 -6.227 17.442 1.00 92.62 209 LEU A CA 1
ATOM 1710 C C . LEU A 1 209 ? -0.250 -7.659 17.778 1.00 92.62 209 LEU A C 1
ATOM 1712 O O . LEU A 1 209 ? -0.893 -8.299 16.941 1.00 92.62 209 LEU A O 1
ATOM 1716 N N . ASN A 1 210 ? 0.103 -8.153 18.969 1.00 94.25 210 ASN A N 1
ATOM 1717 C CA . ASN A 1 210 ? -0.204 -9.503 19.433 1.00 94.25 210 ASN A CA 1
ATOM 1718 C C . ASN A 1 210 ? -1.396 -9.557 20.397 1.00 94.25 210 ASN A C 1
ATOM 1720 O O . ASN A 1 210 ? -1.829 -10.658 20.727 1.00 94.25 210 ASN A O 1
ATOM 1724 N N . ASP A 1 211 ? -1.935 -8.416 20.840 1.00 97.19 211 ASP A N 1
ATOM 1725 C CA . ASP A 1 211 ? -3.097 -8.384 21.732 1.00 97.19 211 ASP A CA 1
ATOM 1726 C C . ASP A 1 211 ? -4.365 -8.811 20.961 1.00 97.19 211 ASP A C 1
ATOM 1728 O O . ASP A 1 211 ? -4.801 -8.095 20.047 1.00 97.19 211 ASP A O 1
ATOM 1732 N N . PRO A 1 212 ? -4.997 -9.952 21.308 1.00 97.50 212 PRO A N 1
ATOM 1733 C CA . PRO A 1 212 ? -6.175 -10.437 20.595 1.00 97.50 212 PRO A CA 1
ATOM 1734 C C . PRO A 1 212 ? -7.365 -9.478 20.671 1.00 97.50 212 PRO A C 1
ATOM 1736 O O . PRO A 1 212 ? -8.122 -9.374 19.709 1.00 97.50 212 PRO A O 1
ATOM 1739 N N . ALA A 1 213 ? -7.539 -8.758 21.782 1.00 97.94 213 ALA A N 1
ATOM 1740 C CA . ALA A 1 213 ? -8.652 -7.833 21.951 1.00 97.94 213 ALA A CA 1
ATOM 1741 C C . ALA A 1 213 ? -8.492 -6.608 21.043 1.00 97.94 213 ALA A C 1
ATOM 1743 O O . ALA A 1 213 ? -9.454 -6.182 20.404 1.00 97.94 213 ALA A O 1
ATOM 1744 N N . ILE A 1 214 ? -7.268 -6.089 20.912 1.00 97.88 214 ILE A N 1
ATOM 1745 C CA . ILE A 1 214 ? -6.962 -5.010 19.964 1.00 97.88 214 ILE A CA 1
ATOM 1746 C C . ILE A 1 214 ? -7.120 -5.486 18.519 1.00 97.88 214 ILE A C 1
ATOM 1748 O O . ILE A 1 214 ? -7.730 -4.792 17.703 1.00 97.88 214 ILE A O 1
ATOM 1752 N N . ARG A 1 215 ? -6.606 -6.677 18.188 1.00 98.00 215 ARG A N 1
ATOM 1753 C CA . ARG A 1 215 ? -6.744 -7.247 16.840 1.00 98.00 215 ARG A CA 1
ATOM 1754 C C . ARG A 1 215 ? -8.209 -7.431 16.458 1.00 98.00 215 ARG A C 1
ATOM 1756 O O . ARG A 1 215 ? -8.579 -7.073 15.343 1.00 98.00 215 ARG A O 1
ATOM 1763 N N . ASN A 1 216 ? -9.035 -7.934 17.371 1.00 98.25 216 ASN A N 1
ATOM 1764 C CA . ASN A 1 216 ? -10.468 -8.098 17.142 1.00 98.25 216 ASN A CA 1
ATOM 1765 C C . ASN A 1 216 ? -11.158 -6.749 16.915 1.00 98.25 216 ASN A C 1
ATOM 1767 O O . ASN A 1 216 ? -11.928 -6.624 15.967 1.00 98.25 216 ASN A O 1
ATOM 1771 N N . ALA A 1 217 ? -10.828 -5.730 17.714 1.00 98.00 217 ALA A N 1
ATOM 1772 C CA . ALA A 1 217 ? -11.379 -4.388 17.540 1.00 98.00 217 ALA A CA 1
ATOM 1773 C C . ALA A 1 217 ? -11.019 -3.779 16.172 1.00 98.00 217 ALA A C 1
ATOM 1775 O O . ALA A 1 217 ? -11.868 -3.177 15.525 1.00 98.00 217 ALA A O 1
ATOM 1776 N N . LEU A 1 218 ? -9.779 -3.963 15.702 1.00 97.94 218 LEU A N 1
ATOM 1777 C CA . LEU A 1 218 ? -9.295 -3.433 14.418 1.00 97.94 218 LEU A CA 1
ATOM 1778 C C . LEU A 1 218 ? -9.635 -4.315 13.204 1.00 97.94 218 LEU A C 1
ATOM 1780 O O . LEU A 1 218 ? -9.466 -3.867 12.069 1.00 97.94 218 LEU A O 1
ATOM 1784 N N . TYR A 1 219 ? -10.107 -5.547 13.413 1.00 98.25 219 TYR A N 1
ATOM 1785 C CA . TYR A 1 219 ? -10.375 -6.520 12.349 1.00 98.25 219 TYR A CA 1
ATOM 1786 C C . TYR A 1 219 ? -11.235 -5.972 11.196 1.00 98.25 219 TYR A C 1
ATOM 1788 O O . TYR A 1 219 ? -10.864 -6.207 10.044 1.00 98.25 219 TYR A O 1
ATOM 1796 N N . PRO A 1 220 ? -12.306 -5.181 11.428 1.00 97.69 220 PRO A N 1
ATOM 1797 C CA . PRO A 1 220 ? -13.116 -4.638 10.335 1.00 97.69 220 PRO A CA 1
ATOM 1798 C C . PRO A 1 220 ? -12.323 -3.815 9.310 1.00 97.69 220 PRO A C 1
ATOM 1800 O O . PRO A 1 220 ? -12.691 -3.797 8.135 1.00 97.69 220 PRO A O 1
ATOM 1803 N N . LEU A 1 221 ? -11.225 -3.177 9.735 1.00 97.94 221 LEU A N 1
ATOM 1804 C CA . LEU A 1 221 ? -10.367 -2.359 8.876 1.00 97.94 221 LEU A CA 1
ATOM 1805 C C . LEU A 1 221 ? -9.370 -3.178 8.050 1.00 97.94 221 LEU A C 1
ATOM 1807 O O . LEU A 1 221 ? -8.781 -2.632 7.127 1.00 97.94 221 LEU A O 1
ATOM 1811 N N . VAL A 1 222 ? -9.138 -4.452 8.372 1.00 98.31 222 VAL A N 1
ATOM 1812 C CA . VAL A 1 222 ? -8.078 -5.261 7.734 1.00 98.31 222 VAL A CA 1
ATOM 1813 C C . VAL A 1 222 ? -8.537 -6.642 7.276 1.00 98.31 222 VAL A C 1
ATOM 1815 O O . VAL A 1 222 ? -7.748 -7.382 6.697 1.00 98.31 222 VAL A O 1
ATOM 1818 N N . GLN A 1 223 ? -9.788 -7.025 7.533 1.00 98.31 223 GLN A N 1
ATOM 1819 C CA . GLN A 1 223 ? -10.296 -8.376 7.279 1.00 98.31 223 GLN A CA 1
ATOM 1820 C C . GLN A 1 223 ? -10.101 -8.859 5.836 1.00 98.31 223 GLN A C 1
ATOM 1822 O O . GLN A 1 223 ? -9.797 -10.031 5.620 1.00 98.31 223 GLN A O 1
ATOM 1827 N N . LEU A 1 224 ? -10.256 -7.983 4.842 1.00 98.56 224 LEU A N 1
ATOM 1828 C CA . LEU A 1 224 ? -10.087 -8.351 3.439 1.00 98.56 224 LEU A CA 1
ATOM 1829 C C . LEU A 1 224 ? -8.610 -8.304 3.035 1.00 98.56 224 LEU A C 1
ATOM 1831 O O . LEU A 1 224 ? -8.166 -9.161 2.274 1.00 98.56 224 LEU A O 1
ATOM 1835 N N . ASP A 1 225 ? -7.833 -7.370 3.594 1.00 98.50 225 ASP A N 1
ATOM 1836 C CA . ASP A 1 225 ? -6.373 -7.360 3.446 1.00 98.50 225 ASP A CA 1
ATOM 1837 C C . ASP A 1 225 ? -5.747 -8.649 4.000 1.00 98.50 225 ASP A C 1
ATOM 1839 O O . ASP A 1 225 ? -4.833 -9.189 3.385 1.00 98.50 225 ASP A O 1
ATOM 1843 N N . LEU A 1 226 ? -6.255 -9.183 5.119 1.00 98.25 226 LEU A N 1
ATOM 1844 C CA . LEU A 1 226 ? -5.832 -10.471 5.687 1.00 98.25 226 LEU A CA 1
ATOM 1845 C C . LEU A 1 226 ? -6.120 -11.619 4.730 1.00 98.25 226 LEU A C 1
ATOM 1847 O O . LEU A 1 226 ? -5.218 -12.391 4.417 1.00 98.25 226 LEU A O 1
ATOM 1851 N N . GLN A 1 227 ? -7.341 -11.695 4.201 1.00 98.12 227 GLN A N 1
ATOM 1852 C CA . GLN A 1 227 ? -7.700 -12.730 3.233 1.00 98.12 227 GLN A CA 1
ATOM 1853 C C . GLN A 1 227 ? -6.861 -12.649 1.949 1.00 98.12 227 GLN A C 1
ATOM 1855 O O . GLN A 1 227 ? -6.526 -13.682 1.364 1.00 98.12 227 GLN A O 1
ATOM 1860 N N . LEU A 1 228 ? -6.525 -11.438 1.495 1.00 97.75 228 LEU A N 1
ATOM 1861 C CA . LEU A 1 228 ? -5.636 -11.227 0.355 1.00 97.75 228 LEU A CA 1
ATOM 1862 C C . LEU A 1 228 ? -4.203 -11.671 0.682 1.00 97.75 228 LEU A C 1
ATOM 1864 O O . LEU 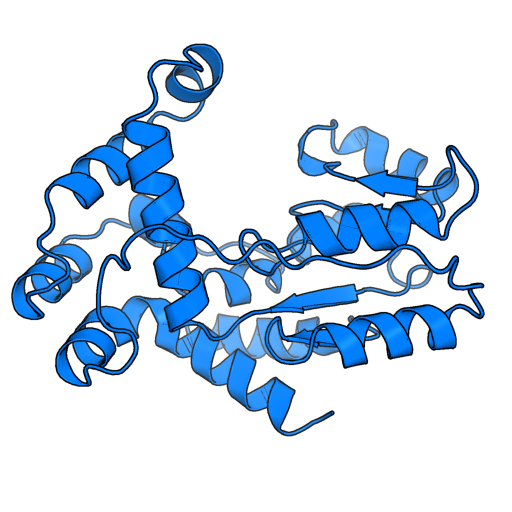A 1 228 ? -3.615 -12.444 -0.071 1.00 97.75 228 LEU A O 1
ATOM 1868 N N . TYR A 1 229 ? -3.664 -11.219 1.815 1.00 97.56 229 TYR A N 1
ATOM 1869 C CA . TYR A 1 229 ? -2.307 -11.512 2.279 1.00 97.56 229 TYR A CA 1
ATOM 1870 C C . TYR A 1 229 ? -2.083 -13.019 2.478 1.00 97.56 229 TYR A C 1
ATOM 1872 O O . TYR A 1 229 ? -1.132 -13.583 1.939 1.00 97.56 229 TYR A O 1
ATOM 1880 N N . GLU A 1 230 ? -2.993 -13.699 3.178 1.00 95.44 230 GLU A N 1
ATOM 1881 C CA . GLU A 1 230 ? -2.936 -15.150 3.406 1.00 95.44 230 GLU A CA 1
ATOM 1882 C C . GLU A 1 230 ? -3.070 -15.960 2.112 1.00 95.44 230 GLU A C 1
ATOM 1884 O O . GLU A 1 230 ? -2.492 -17.042 1.991 1.00 95.44 230 GLU A O 1
ATOM 1889 N N . GLY A 1 231 ? -3.840 -15.457 1.142 1.00 91.31 231 GLY A N 1
ATOM 1890 C CA . GLY A 1 231 ? -3.975 -16.081 -0.172 1.00 91.31 231 GLY A CA 1
ATOM 1891 C C . GLY A 1 231 ? -2.677 -16.050 -0.981 1.00 91.31 231 GLY A C 1
ATOM 1892 O O . GLY A 1 231 ? -2.423 -16.975 -1.748 1.00 91.31 231 GLY A O 1
ATOM 1893 N N . LEU A 1 232 ? -1.849 -15.020 -0.788 1.00 87.00 232 LEU A N 1
ATOM 1894 C CA . LEU A 1 232 ? -0.570 -14.859 -1.481 1.00 87.00 232 LEU A CA 1
ATOM 1895 C C . LEU A 1 232 ? 0.548 -15.688 -0.839 1.00 87.00 232 LEU A C 1
ATOM 1897 O O . LEU A 1 232 ? 1.351 -16.279 -1.552 1.00 87.00 232 LEU A O 1
ATOM 1901 N N . ASP A 1 233 ? 0.575 -15.804 0.490 1.00 70.00 233 ASP A N 1
ATOM 1902 C CA . ASP A 1 233 ? 1.624 -16.570 1.185 1.00 70.00 233 ASP A CA 1
ATOM 1903 C C . ASP A 1 233 ? 1.510 -18.093 0.950 1.00 70.00 233 ASP A C 1
ATOM 1905 O O . ASP A 1 233 ? 2.494 -18.827 1.019 1.00 70.00 233 ASP A O 1
ATOM 1909 N N . LYS A 1 234 ? 0.311 -18.579 0.596 1.00 60.00 234 LYS A N 1
ATOM 1910 C CA . LYS A 1 234 ? 0.057 -19.990 0.248 1.00 60.00 234 LYS A CA 1
ATOM 1911 C C . LYS A 1 234 ? 0.473 -20.368 -1.182 1.00 60.00 234 LYS A C 1
ATOM 1913 O O . LYS A 1 234 ? 0.492 -21.557 -1.500 1.00 60.00 234 LYS A O 1
ATOM 1918 N N . HIS A 1 235 ? 0.805 -19.393 -2.031 1.00 50.03 235 HIS A N 1
ATOM 1919 C CA . HIS A 1 235 ? 1.177 -19.600 -3.434 1.00 50.03 235 HIS A CA 1
ATOM 1920 C C . HIS A 1 235 ? 2.456 -18.815 -3.794 1.00 50.03 235 HIS A C 1
ATOM 1922 O O . HIS A 1 235 ? 2.362 -17.818 -4.513 1.00 50.03 235 HIS A O 1
ATOM 1928 N N . PRO A 1 236 ? 3.633 -19.225 -3.274 1.00 42.41 236 PRO A N 1
ATOM 1929 C CA . PRO A 1 236 ? 4.916 -18.606 -3.611 1.00 42.41 236 PRO A CA 1
ATOM 1930 C C . PRO A 1 236 ? 5.352 -18.848 -5.062 1.00 42.41 236 PRO A C 1
ATOM 1932 O O . PRO A 1 236 ? 5.044 -19.932 -5.613 1.00 42.41 236 PRO A O 1
#

Sequence (236 aa):
MHIPKTAGTSFNTFALSLFPRGRGISHIELIDKSRYPELQRTYRYISGHLPVGVLKEWFQLEQADLYTIIREPYAHLHSHLKWLIRTASSQDDTYFRHNNPAIIELGEALATINFSHPKSLESFIAGMNDLEAAFLDNMQLRYFLDQIPRRTGHADLDKAKENCRLFRQIGTTERYAEFTATFVKSHALIQSGIPFRLNRSREKPLFDLNDPAIRNALYPLVQLDLQLYEGLDKHP

Solvent-accessible surface area (backbone atoms only — not comparable to full-atom values): 13535 Å² total; per-residue (Å²): 63,35,46,88,77,20,59,37,70,62,47,50,58,53,54,49,71,59,43,61,90,86,27,46,51,66,60,50,69,82,47,69,69,90,48,40,57,58,47,62,76,64,35,83,39,78,35,22,70,52,30,41,26,55,44,66,74,49,44,71,58,95,81,49,85,34,45,38,38,42,46,64,43,67,67,31,50,53,54,46,54,54,46,34,31,46,59,40,70,52,81,87,50,65,68,59,50,71,77,36,52,69,54,34,55,50,8,51,58,55,65,73,55,53,61,83,38,40,70,50,44,38,54,50,60,74,67,55,50,58,70,61,31,61,76,53,44,26,60,71,44,49,39,33,23,71,66,81,61,58,68,85,52,71,72,51,49,55,46,16,60,57,46,52,70,67,38,76,42,77,33,38,52,90,46,41,70,61,40,52,53,50,53,35,60,76,66,74,50,70,81,71,88,70,84,82,78,83,86,72,79,86,67,82,73,77,49,66,92,80,40,65,61,47,48,60,42,50,32,86,35,28,54,61,25,41,57,52,52,58,59,47,73,77,60,124

pLDDT: mean 91.62, std 10.25, range [42.41, 98.56]

Nearest PDB structures (foldseek):
  1zd1-assembly1_A  TM=3.145E-01  e=4.771E+00  Homo sapiens

Secondary structure (DSSP, 8-state):
---TTTTHHHHHHHHHHHSPTTSEE--GGGS-GGGHHHHHHH-SEE--S--HHHHHHHS-GGGS-EEEEE--HHHHHHHHHHHHHHHHH--S-HHHHHH-HHHHHHHHHHHTS-TT-HHHHHHHHHH--HHHHHTTTTHHHHTT-SS--SS--HHHHHHHHHHHTTEEEEEESTTHHHHHHHHHHHTT-----PPP------SPPSS-TT-HHHHHHHGGGTHHHHHHHHHHHT--

Foldseek 3Di:
DEQPPQCVVLVLVQVCVLDPPQQEDEACVPPDLVCLLVNQVRHPYYYHLAAPLSCVVRHPLVVDAAEYEAEDQLSSLQSLLVVLLVVLVDPPCPPCCVVCVVSNVLSVVSVPAQLADLVSLLVPVVPDDLSSLLSFAQRVLQSQDSDRDSHDDPVSLVSSLVSVVSHPDYHYSVCVVVRVVVVCVVVVTDRDPDDRDDDDDPDDGSYDPPDVSSCVSSCRRCVSVNVNVVVRVVPD

Mean predicted aligned error: 4.54 Å

Radius of gyration: 18.32 Å; Cα contacts (8 Å, |Δi|>4): 280; chains: 1; bounding box: 46×44×48 Å